Protein AF-A0AAD3HTI8-F1 (afdb_monomer_lite)

Radius of gyration: 27.44 Å; chains: 1; bounding box: 73×31×84 Å

Secondary structure (DSSP, 8-state):
--HHHHHHHHHHHHHHHHHHHHHHHHHHHHHHHHHHHHHHHHHHHHHHHHHHHHTTTPPPPHHHHHH-TTHHHHHHHHHHHHHHHHHHHHHHHHHHHHHHHHHHHHHHHHTTTS---SHHHHHSBSSSS-BHHHHHHHHHHHHHHHHHHHHHHHHHHHHHHHHHHHHHHHHHHHHHHHHHHHHSS----------HHHHHHHHHHHHTTSSS-TTHHHHHHHHHHHHHHHHHHH-TT--HHHHHHHHHHHHHHHHT-

Foldseek 3Di:
DDPVVVVVLLVLLLVLLVVLLVLLVVLVVLLVVLLVVLLVLLVLLLVLLLCLLCLVVDDDDPVCCVVPVLVSLVSNLVSLVVNVVSLVVLVVSLVVLVVSLVSLVVSLVSLVPRDDPDPCQQQPDSFAHDRSVLLSVLSVLLSVLSVVLSVLSVVLSVVSCVSSVQLNVQLVVQVVVVVVVVVPDDPDDPDPDRNSSSVRSCVRSVVVCPPDCNPPVSVVSSVSSVVSSCSSVVSVSDPPVSNCVSSVVSVVSRVVD

pLDDT: mean 88.91, std 13.39, range [34.97, 98.62]

Sequence (257 aa):
MSSLAQRQWRQRAQSAVRSAMTAVREARSRFQELSDAGDSALSSLANTGLQLAHLPATRLPPALATLRPELRAAAAGKLVRQLVGMLGELQERVRQLEGCVAALGAAVGSLEGVAQDEPWMRSTPVFHTMPLPKVRQLLTHVYDMHRLEYDSKAAVAAAFAGLFAAPIEAAEAAAAEAQEEFGVGGAGSVGRRADPRGVAALAVVGKGGAGGGKTGDAKRLSDLCTTYISVWMLAPYLEDEQAEEFLGAIGEDMVSF

Organism: NCBI:txid47775

Structure (mmCIF, N/CA/C/O backbone):
data_AF-A0AAD3HTI8-F1
#
_entry.id   AF-A0AAD3HTI8-F1
#
loop_
_atom_site.group_PDB
_atom_site.id
_atom_site.type_symbol
_atom_site.label_atom_id
_atom_site.label_alt_id
_atom_site.label_comp_id
_atom_site.label_asym_id
_atom_site.label_entity_id
_atom_site.label_seq_id
_atom_site.pdbx_PDB_ins_code
_atom_site.Cartn_x
_atom_site.Cartn_y
_atom_site.Cartn_z
_atom_site.occupancy
_atom_site.B_iso_or_equiv
_atom_site.auth_seq_id
_atom_site.auth_comp_id
_atom_site.auth_asym_id
_atom_site.auth_atom_id
_atom_site.pdbx_PDB_model_num
ATOM 1 N N . MET A 1 1 ? 23.832 -3.191 -43.854 1.00 61.00 1 MET A N 1
ATOM 2 C CA . MET A 1 1 ? 22.847 -2.423 -43.056 1.00 61.00 1 MET A CA 1
ATOM 3 C C . MET A 1 1 ? 23.215 -0.949 -43.092 1.00 61.00 1 MET A C 1
ATOM 5 O O . MET A 1 1 ? 24.405 -0.655 -43.096 1.00 61.00 1 MET A O 1
ATOM 9 N N . SER A 1 2 ? 22.248 -0.028 -43.157 1.00 81.31 2 SER A N 1
ATOM 10 C CA . SER A 1 2 ? 22.566 1.404 -43.222 1.00 81.31 2 SER A CA 1
ATOM 11 C C . SER A 1 2 ? 22.946 1.941 -41.837 1.00 81.31 2 SER A C 1
ATOM 13 O O . SER A 1 2 ? 22.246 1.714 -40.851 1.00 81.31 2 SER A O 1
ATOM 15 N N . SER A 1 3 ? 24.047 2.690 -41.758 1.00 88.44 3 SER A N 1
ATOM 16 C CA . SER A 1 3 ? 24.466 3.418 -40.547 1.00 88.44 3 SER A CA 1
ATOM 17 C C . SER A 1 3 ? 23.373 4.362 -40.024 1.00 88.44 3 SER A C 1
ATOM 19 O O . SER A 1 3 ? 23.296 4.643 -38.829 1.00 88.44 3 SER A O 1
ATOM 21 N N . LEU A 1 4 ? 22.484 4.811 -40.915 1.00 91.94 4 LEU A N 1
ATOM 22 C CA . LEU A 1 4 ? 21.302 5.601 -40.596 1.00 91.94 4 LEU A CA 1
ATOM 23 C C . LEU A 1 4 ? 20.302 4.838 -39.711 1.00 91.94 4 LEU A C 1
ATOM 25 O O . LEU A 1 4 ? 19.827 5.402 -38.729 1.00 91.94 4 LEU A O 1
ATOM 29 N N . ALA A 1 5 ? 20.012 3.567 -40.014 1.00 90.69 5 ALA A N 1
ATOM 30 C CA . ALA A 1 5 ? 19.061 2.764 -39.241 1.00 90.69 5 ALA A CA 1
ATOM 31 C C . ALA A 1 5 ? 19.540 2.549 -37.796 1.00 90.69 5 ALA A C 1
ATOM 33 O O . ALA A 1 5 ? 18.759 2.680 -36.855 1.00 90.69 5 ALA A O 1
ATOM 34 N N . GLN A 1 6 ? 20.842 2.312 -37.612 1.00 91.31 6 GLN A N 1
ATOM 35 C CA . GLN A 1 6 ? 21.451 2.171 -36.286 1.00 91.31 6 GLN A CA 1
ATOM 36 C C . GLN A 1 6 ? 21.372 3.466 -35.471 1.00 91.31 6 GLN A C 1
ATOM 38 O O . GLN A 1 6 ? 21.004 3.436 -34.298 1.00 91.31 6 GLN A O 1
ATOM 43 N N . ARG A 1 7 ? 21.652 4.618 -36.096 1.00 92.81 7 ARG A N 1
ATOM 44 C CA . ARG A 1 7 ? 21.535 5.932 -35.440 1.00 92.81 7 ARG A CA 1
ATOM 45 C C . ARG A 1 7 ? 20.097 6.243 -35.028 1.00 92.81 7 ARG A C 1
ATOM 47 O O . ARG A 1 7 ? 19.869 6.652 -33.894 1.00 92.81 7 ARG A O 1
ATOM 54 N N . GLN A 1 8 ? 19.134 6.017 -35.923 1.00 94.44 8 GLN A N 1
ATOM 55 C CA . GLN A 1 8 ? 17.715 6.251 -35.640 1.00 94.44 8 GLN A CA 1
ATOM 56 C C . GLN A 1 8 ? 17.199 5.352 -34.517 1.00 94.44 8 GLN A C 1
ATOM 58 O O . GLN A 1 8 ? 16.473 5.819 -33.642 1.00 94.44 8 GLN A O 1
ATOM 63 N N . TRP A 1 9 ? 17.578 4.073 -34.528 1.00 95.38 9 TRP A N 1
ATOM 64 C CA . TRP A 1 9 ? 17.242 3.150 -33.450 1.00 95.38 9 TRP A CA 1
ATOM 65 C C . TRP A 1 9 ? 17.821 3.624 -32.114 1.00 95.38 9 TRP A C 1
ATOM 67 O O . TRP A 1 9 ? 17.080 3.746 -31.140 1.00 95.38 9 TRP A O 1
ATOM 77 N N . ARG A 1 10 ? 19.113 3.979 -32.084 1.00 94.50 10 ARG A N 1
ATOM 78 C CA . ARG A 1 10 ? 19.790 4.428 -30.861 1.00 94.50 10 ARG A CA 1
ATOM 79 C C . ARG A 1 10 ? 19.132 5.673 -30.278 1.00 94.50 10 ARG A C 1
ATOM 81 O O . ARG A 1 10 ? 18.874 5.706 -29.083 1.00 94.50 10 ARG A O 1
ATOM 88 N N . GLN A 1 11 ? 18.785 6.654 -31.110 1.00 94.94 11 GLN A N 1
ATOM 89 C CA . GLN A 1 11 ? 18.092 7.864 -30.661 1.00 94.94 11 GLN A CA 1
ATOM 90 C C . GLN A 1 11 ? 16.733 7.548 -30.014 1.00 94.94 11 GLN A C 1
ATOM 92 O O . GLN A 1 11 ? 16.406 8.106 -28.966 1.00 94.94 11 GLN A O 1
ATOM 97 N N . ARG A 1 12 ? 15.952 6.628 -30.601 1.00 95.56 12 ARG A N 1
ATOM 98 C CA . ARG A 1 12 ? 14.675 6.184 -30.016 1.00 95.56 12 ARG A CA 1
ATOM 99 C C . ARG A 1 12 ? 14.888 5.460 -28.690 1.00 95.56 12 ARG A C 1
ATOM 101 O O . ARG A 1 12 ? 14.210 5.785 -27.722 1.00 95.56 12 ARG A O 1
ATOM 108 N N . ALA A 1 13 ? 15.848 4.536 -28.633 1.00 95.69 13 ALA A N 1
ATOM 109 C CA . ALA A 1 13 ? 16.183 3.807 -27.413 1.00 95.69 13 ALA A CA 1
ATOM 110 C C . ALA A 1 13 ? 16.629 4.760 -26.291 1.00 95.69 13 ALA A C 1
ATOM 112 O O . ALA A 1 13 ? 16.116 4.679 -25.181 1.00 95.69 13 ALA A O 1
ATOM 113 N N . GLN A 1 14 ? 17.508 5.721 -26.587 1.00 95.88 14 GLN A N 1
ATOM 114 C CA . GLN A 1 14 ? 17.963 6.728 -25.623 1.00 95.88 14 GLN A CA 1
ATOM 115 C C . GLN A 1 14 ? 16.811 7.594 -25.102 1.00 95.88 14 GLN A C 1
ATOM 117 O O . GLN A 1 14 ? 16.716 7.842 -23.901 1.00 95.88 14 GLN A O 1
ATOM 122 N N . SER A 1 15 ? 15.924 8.047 -25.994 1.00 96.56 15 SER A N 1
ATOM 123 C CA . SER A 1 15 ? 14.746 8.826 -25.605 1.00 96.56 15 SER A CA 1
ATOM 124 C C . SER A 1 15 ? 13.807 8.021 -24.707 1.00 96.56 15 SER A C 1
ATOM 126 O O . SER A 1 15 ? 13.332 8.544 -23.701 1.00 96.56 15 SER A O 1
ATOM 128 N N . ALA A 1 16 ? 13.563 6.753 -25.047 1.00 97.00 16 ALA A N 1
ATOM 129 C CA . ALA A 1 16 ? 12.712 5.865 -24.265 1.00 97.00 16 ALA A CA 1
ATOM 130 C C . ALA A 1 16 ? 13.309 5.599 -22.875 1.00 97.00 16 ALA A C 1
ATOM 132 O O . ALA A 1 16 ? 12.610 5.748 -21.879 1.00 97.00 16 ALA A O 1
ATOM 133 N N . VAL A 1 17 ? 14.614 5.306 -22.789 1.00 97.50 17 VAL A N 1
ATOM 134 C CA . VAL A 1 17 ? 15.298 5.089 -21.502 1.00 97.50 17 VAL A CA 1
ATOM 135 C C . VAL A 1 17 ? 15.253 6.338 -20.625 1.00 97.50 17 VAL A C 1
ATOM 137 O O . VAL A 1 17 ? 14.924 6.227 -19.450 1.00 97.50 17 VAL A O 1
ATOM 140 N N . ARG A 1 18 ? 15.514 7.531 -21.176 1.00 96.75 18 ARG A N 1
ATOM 141 C CA . ARG A 1 18 ? 15.413 8.789 -20.413 1.00 96.75 18 ARG A CA 1
ATOM 142 C C . ARG A 1 18 ? 14.009 9.001 -19.855 1.00 96.75 18 ARG A C 1
ATOM 144 O O . ARG A 1 18 ? 13.867 9.282 -18.671 1.00 96.75 18 ARG A O 1
ATOM 151 N N . SER A 1 19 ? 12.988 8.824 -20.694 1.00 96.88 19 SER A N 1
ATOM 152 C CA . SER A 1 19 ? 11.591 8.965 -20.277 1.00 96.88 19 SER A CA 1
ATOM 153 C C . SER A 1 19 ? 11.214 7.954 -19.192 1.00 96.88 19 SER A C 1
ATOM 155 O O . SER A 1 19 ? 10.569 8.326 -18.215 1.00 96.88 19 SER A O 1
ATOM 157 N N . ALA A 1 20 ? 11.634 6.694 -19.341 1.00 97.44 20 ALA A N 1
ATOM 158 C CA . ALA A 1 20 ? 11.384 5.651 -18.353 1.00 97.44 20 ALA A CA 1
ATOM 159 C C . ALA A 1 20 ? 12.082 5.964 -17.022 1.00 97.44 20 ALA A C 1
ATOM 161 O O . ALA A 1 20 ? 11.453 5.886 -15.975 1.00 97.44 20 ALA A O 1
ATOM 162 N N . MET A 1 21 ? 13.347 6.396 -17.055 1.00 97.56 21 MET A N 1
ATOM 163 C CA . MET A 1 21 ? 14.104 6.775 -15.857 1.00 97.56 21 MET A CA 1
ATOM 164 C C . MET A 1 21 ? 13.454 7.926 -15.086 1.00 97.56 21 MET A C 1
ATOM 166 O O . MET A 1 21 ? 13.377 7.866 -13.860 1.00 97.56 21 MET A O 1
ATOM 170 N N . THR A 1 22 ? 12.966 8.958 -15.781 1.00 97.38 22 THR A N 1
ATOM 171 C CA . THR A 1 22 ? 12.221 10.055 -15.144 1.00 97.38 22 THR A CA 1
ATOM 172 C C . THR A 1 22 ? 10.956 9.534 -14.467 1.00 97.38 22 THR A C 1
ATOM 174 O O . THR A 1 22 ? 10.774 9.763 -13.274 1.00 97.38 22 THR A O 1
ATOM 177 N N . ALA A 1 23 ? 10.136 8.762 -15.187 1.00 97.19 23 ALA A N 1
ATOM 178 C CA . ALA A 1 23 ? 8.896 8.210 -14.648 1.00 97.19 23 ALA A CA 1
ATOM 179 C C . ALA A 1 23 ? 9.138 7.283 -13.444 1.00 97.19 23 ALA A C 1
ATOM 181 O O . ALA A 1 23 ? 8.408 7.351 -12.458 1.00 97.19 23 ALA A O 1
ATOM 182 N N . VAL A 1 24 ? 10.187 6.452 -13.486 1.00 97.50 24 VAL A N 1
ATOM 183 C CA . VAL A 1 24 ? 10.546 5.567 -12.371 1.00 97.50 24 VAL A CA 1
ATOM 184 C C . VAL A 1 24 ? 10.961 6.356 -11.131 1.00 97.50 24 VAL A C 1
ATOM 186 O O . VAL A 1 24 ? 10.507 6.039 -10.033 1.00 97.50 24 VAL A O 1
ATOM 189 N N . ARG A 1 25 ? 11.774 7.408 -11.284 1.00 96.69 25 ARG A N 1
ATOM 190 C CA . ARG A 1 25 ? 12.190 8.253 -10.153 1.00 96.69 25 ARG A CA 1
ATOM 191 C C . ARG A 1 25 ? 11.007 8.978 -9.513 1.00 96.69 25 ARG A C 1
ATOM 193 O O . ARG A 1 25 ? 10.898 8.988 -8.290 1.00 96.69 25 ARG A O 1
ATOM 200 N N . GLU A 1 26 ? 10.115 9.539 -10.326 1.00 97.69 26 GLU A N 1
ATOM 201 C CA . GLU A 1 26 ? 8.900 10.207 -9.843 1.00 97.69 26 GLU A CA 1
ATOM 202 C C . GLU A 1 26 ? 7.970 9.232 -9.109 1.00 97.69 26 GLU A C 1
ATOM 204 O O . GLU A 1 26 ? 7.523 9.518 -7.997 1.00 97.69 26 GLU A O 1
ATOM 209 N N . ALA A 1 27 ? 7.716 8.058 -9.696 1.00 97.62 27 ALA A N 1
ATOM 210 C CA . ALA A 1 27 ? 6.860 7.041 -9.095 1.00 97.62 27 ALA A CA 1
ATOM 211 C C . ALA A 1 27 ? 7.429 6.512 -7.769 1.00 97.62 27 ALA A C 1
ATOM 213 O O . ALA A 1 27 ? 6.670 6.364 -6.812 1.00 97.62 27 ALA A O 1
ATOM 214 N N . ARG A 1 28 ? 8.749 6.287 -7.684 1.00 96.38 28 ARG A N 1
ATOM 215 C CA . ARG A 1 28 ? 9.426 5.867 -6.446 1.00 96.38 28 ARG A CA 1
ATOM 216 C C . ARG A 1 28 ? 9.339 6.934 -5.357 1.00 96.38 28 ARG A C 1
ATOM 218 O O . ARG A 1 28 ? 8.937 6.615 -4.246 1.00 96.38 28 ARG A O 1
ATOM 225 N N . SER A 1 29 ? 9.659 8.192 -5.673 1.00 96.50 29 SER A N 1
ATOM 226 C CA . SER A 1 29 ? 9.569 9.293 -4.698 1.00 96.50 29 SER A CA 1
ATOM 227 C C . SER A 1 29 ? 8.165 9.378 -4.102 1.00 96.50 29 SER A C 1
ATOM 229 O O . SER A 1 29 ? 7.994 9.403 -2.886 1.00 96.50 29 SER A O 1
ATOM 231 N N . ARG A 1 30 ? 7.142 9.321 -4.962 1.00 97.88 30 ARG A N 1
ATOM 232 C CA . ARG A 1 30 ? 5.747 9.331 -4.523 1.00 97.88 30 ARG A CA 1
ATOM 233 C C . ARG A 1 30 ? 5.374 8.085 -3.718 1.00 97.88 30 ARG A C 1
ATOM 235 O O . ARG A 1 30 ? 4.598 8.185 -2.773 1.00 97.88 30 ARG A O 1
ATOM 242 N N . PHE A 1 31 ? 5.880 6.911 -4.095 1.00 97.75 31 PHE A N 1
ATOM 243 C CA . PHE A 1 31 ? 5.661 5.676 -3.341 1.00 97.75 31 PHE A CA 1
ATOM 244 C C . PHE A 1 31 ? 6.200 5.804 -1.911 1.00 97.75 31 PHE A C 1
ATOM 246 O O . PHE A 1 31 ? 5.481 5.472 -0.969 1.00 97.75 31 PHE A O 1
ATOM 253 N N . GLN A 1 32 ? 7.410 6.348 -1.747 1.00 95.94 32 GLN A N 1
ATOM 254 C CA . GLN A 1 32 ? 8.017 6.563 -0.435 1.00 95.94 32 GLN A CA 1
ATOM 255 C C . GLN A 1 32 ? 7.187 7.520 0.426 1.00 95.94 32 GLN A C 1
ATOM 257 O O . GLN A 1 32 ? 6.809 7.171 1.540 1.00 95.94 32 GLN A O 1
ATOM 262 N N . GLU A 1 33 ? 6.809 8.681 -0.117 1.00 96.69 33 GLU A N 1
ATOM 263 C CA . GLU A 1 33 ? 5.978 9.665 0.594 1.00 96.69 33 GLU A CA 1
ATOM 264 C C . GLU A 1 33 ? 4.653 9.059 1.093 1.00 96.69 33 GLU A C 1
ATOM 266 O O . GLU A 1 33 ? 4.203 9.328 2.210 1.00 96.69 33 GLU A O 1
ATOM 271 N N . LEU A 1 34 ? 4.020 8.215 0.271 1.00 97.25 34 LEU A N 1
ATOM 272 C CA . LEU A 1 34 ? 2.785 7.515 0.628 1.00 97.25 34 LEU A CA 1
ATOM 273 C C . LEU A 1 34 ? 3.011 6.423 1.679 1.00 97.25 34 LEU A C 1
ATOM 275 O O . LEU A 1 34 ? 2.161 6.246 2.557 1.00 97.25 34 LEU A O 1
ATOM 279 N N . SER A 1 35 ? 4.131 5.703 1.589 1.00 95.88 35 SER A N 1
ATOM 280 C CA . SER A 1 35 ? 4.536 4.695 2.569 1.00 95.88 35 SER A CA 1
ATOM 281 C C . SER A 1 35 ? 4.731 5.327 3.949 1.00 95.88 35 SER A C 1
ATOM 283 O O . SER A 1 35 ? 4.078 4.893 4.901 1.00 95.88 35 SER A O 1
ATOM 285 N N . ASP A 1 36 ? 5.515 6.405 4.028 1.00 95.00 36 ASP A N 1
ATOM 286 C CA . ASP A 1 36 ? 5.813 7.136 5.268 1.00 95.00 36 ASP A CA 1
ATOM 287 C C . ASP A 1 36 ? 4.540 7.727 5.892 1.00 95.00 36 ASP A C 1
ATOM 289 O O . ASP A 1 36 ? 4.302 7.647 7.100 1.00 95.00 36 ASP A O 1
ATOM 293 N N . ALA A 1 37 ? 3.652 8.287 5.063 1.00 94.12 37 ALA A N 1
ATOM 294 C CA . ALA A 1 37 ? 2.355 8.765 5.532 1.00 94.12 37 ALA A CA 1
ATOM 295 C C . ALA A 1 37 ? 1.495 7.625 6.113 1.00 94.12 37 ALA A C 1
ATOM 297 O O . ALA A 1 37 ? 0.714 7.850 7.046 1.00 94.12 37 ALA A O 1
ATOM 298 N N . GLY A 1 38 ? 1.639 6.408 5.581 1.00 95.06 38 GLY A N 1
ATOM 299 C CA . GLY A 1 38 ? 0.977 5.200 6.065 1.00 95.06 38 GLY A CA 1
ATOM 300 C C . GLY A 1 38 ? 1.386 4.789 7.480 1.00 95.06 38 GLY A C 1
ATOM 301 O O . GLY A 1 38 ? 0.520 4.356 8.240 1.00 95.06 38 GLY A O 1
ATOM 302 N N . ASP A 1 39 ? 2.639 5.012 7.885 1.00 93.94 39 ASP A N 1
ATOM 303 C CA . ASP A 1 39 ? 3.138 4.665 9.228 1.00 93.94 39 ASP A CA 1
ATOM 304 C C . ASP A 1 39 ? 2.315 5.344 10.330 1.00 93.94 39 ASP A C 1
ATOM 306 O O . ASP A 1 39 ? 1.848 4.724 11.298 1.00 93.94 39 ASP A O 1
ATOM 310 N N . SER A 1 40 ? 2.091 6.647 10.152 1.00 91.44 40 SER A N 1
ATOM 311 C CA . SER A 1 40 ? 1.308 7.461 11.081 1.00 91.44 40 SER A CA 1
ATOM 312 C C . SER A 1 40 ? -0.173 7.061 11.094 1.00 91.44 40 SER A C 1
ATOM 314 O O . SER A 1 40 ? -0.806 7.039 12.159 1.00 91.44 40 SER A O 1
ATOM 316 N N . ALA A 1 41 ? -0.719 6.681 9.933 1.00 93.50 41 ALA A N 1
ATOM 317 C CA . ALA A 1 41 ? -2.101 6.239 9.790 1.00 93.50 41 ALA A CA 1
ATOM 318 C C . ALA A 1 41 ? -2.330 4.892 10.491 1.00 93.50 41 ALA A C 1
ATOM 320 O O . ALA A 1 41 ? -3.269 4.764 11.280 1.00 93.50 41 ALA A O 1
ATOM 321 N N . LEU A 1 42 ? -1.442 3.915 10.284 1.00 95.38 42 LEU A N 1
ATOM 322 C CA . LEU A 1 42 ? -1.505 2.610 10.945 1.00 95.38 42 LEU A CA 1
ATOM 323 C C . LEU A 1 42 ? -1.354 2.724 12.459 1.00 95.38 42 LEU A C 1
ATOM 325 O O . LEU A 1 42 ? -2.119 2.111 13.204 1.00 95.38 42 LEU A O 1
ATOM 329 N N . SER A 1 43 ? -0.424 3.557 12.923 1.00 94.94 43 SER A N 1
ATOM 330 C CA . SER A 1 43 ? -0.250 3.822 14.353 1.00 94.94 43 SER A CA 1
ATOM 331 C C . SER A 1 43 ? -1.517 4.424 14.970 1.00 94.94 43 SER A C 1
ATOM 333 O O . SER A 1 43 ? -1.957 4.012 16.046 1.00 94.94 43 SER A O 1
ATOM 335 N N . SER A 1 44 ? -2.154 5.370 14.277 1.00 95.94 44 SER A N 1
ATOM 336 C CA . SER A 1 44 ? -3.400 6.001 14.731 1.00 95.94 44 SER A CA 1
ATOM 337 C C . SER A 1 44 ? -4.578 5.020 14.739 1.00 95.94 44 SER A C 1
ATOM 339 O O . SER A 1 44 ? -5.354 4.993 15.703 1.00 95.94 44 SER A O 1
ATOM 341 N N . LEU A 1 45 ? -4.675 4.164 13.716 1.00 96.25 45 LEU A N 1
ATOM 342 C CA . LEU A 1 45 ? -5.659 3.083 13.623 1.00 96.25 45 LEU A CA 1
ATOM 343 C C . LEU A 1 45 ? -5.505 2.083 14.765 1.00 96.25 45 LEU A C 1
ATOM 345 O O . LEU A 1 45 ? -6.476 1.816 15.474 1.00 96.25 45 LEU A O 1
ATOM 349 N N . ALA A 1 46 ? -4.291 1.578 14.984 1.00 95.88 46 ALA A N 1
ATOM 350 C CA . ALA A 1 46 ? -3.994 0.641 16.059 1.00 95.88 46 ALA A CA 1
ATOM 351 C C . ALA A 1 46 ? -4.342 1.235 17.428 1.00 95.88 46 ALA A C 1
ATOM 353 O O . ALA A 1 46 ? -5.066 0.610 18.203 1.00 95.88 46 ALA A O 1
ATOM 354 N N . ASN A 1 47 ? -3.910 2.468 17.705 1.00 96.50 47 ASN A N 1
ATOM 355 C CA . ASN A 1 47 ? -4.208 3.147 18.965 1.00 96.50 47 ASN A CA 1
ATOM 356 C C . ASN A 1 47 ? -5.713 3.335 19.185 1.00 96.50 47 ASN A C 1
ATOM 358 O O . ASN A 1 47 ? -6.219 3.052 20.270 1.00 96.50 47 ASN A O 1
ATOM 362 N N . THR A 1 48 ? -6.448 3.770 18.162 1.00 96.88 48 THR A N 1
ATOM 363 C CA . THR A 1 48 ? -7.906 3.959 18.257 1.00 96.88 48 THR A CA 1
ATOM 364 C C . THR A 1 48 ? -8.630 2.623 18.435 1.00 96.88 48 THR A C 1
ATOM 366 O O . THR A 1 48 ? -9.545 2.519 19.253 1.00 96.88 48 THR A O 1
ATOM 369 N N . GLY A 1 49 ? -8.194 1.578 17.727 1.00 94.56 49 GLY A N 1
ATOM 370 C CA . GLY A 1 49 ? -8.735 0.228 17.853 1.00 94.56 49 GLY A CA 1
ATOM 371 C C . GLY A 1 49 ? -8.504 -0.372 19.238 1.00 94.56 49 GLY A C 1
ATOM 372 O O . GLY A 1 49 ? -9.431 -0.905 19.845 1.00 94.56 49 GLY A O 1
ATOM 373 N N . LEU A 1 50 ? -7.297 -0.213 19.788 1.00 94.00 50 LEU A N 1
ATOM 374 C CA . LEU A 1 50 ? -6.964 -0.634 21.150 1.00 94.00 50 LEU A CA 1
ATOM 375 C C . LEU A 1 50 ? -7.762 0.155 22.195 1.00 94.00 50 LEU A C 1
ATOM 377 O O . LEU A 1 50 ? -8.296 -0.435 23.133 1.00 94.00 50 LEU A O 1
ATOM 381 N N . GLN A 1 51 ? -7.920 1.472 22.024 1.00 94.56 51 GLN A N 1
ATOM 382 C CA . GLN A 1 51 ? -8.779 2.279 22.898 1.00 94.56 51 GLN A CA 1
ATOM 383 C C . GLN A 1 51 ? -10.221 1.766 22.898 1.00 94.56 51 GLN A C 1
ATOM 385 O O . GLN A 1 51 ? -10.810 1.610 23.969 1.00 94.56 51 GLN A O 1
ATOM 390 N N . LEU A 1 52 ? -10.774 1.452 21.722 1.00 93.62 52 LEU A N 1
ATOM 391 C CA . LEU A 1 52 ? -12.110 0.872 21.602 1.00 93.62 52 LEU A CA 1
ATOM 392 C C . LEU A 1 52 ? -12.189 -0.498 22.294 1.00 93.62 52 LEU A C 1
ATOM 394 O O . LEU A 1 52 ? -13.135 -0.742 23.043 1.00 93.62 52 LEU A O 1
ATOM 398 N N . ALA A 1 53 ? -11.178 -1.351 22.108 1.00 91.44 53 ALA A N 1
ATOM 399 C CA . ALA A 1 53 ? -11.086 -2.675 22.725 1.00 91.44 53 ALA A CA 1
ATOM 400 C C . ALA A 1 53 ? -11.028 -2.628 24.262 1.00 91.44 53 ALA A C 1
ATOM 402 O O . ALA A 1 53 ? -11.625 -3.463 24.942 1.00 91.44 53 ALA A O 1
ATOM 403 N N . HIS A 1 54 ? -10.341 -1.632 24.826 1.00 90.06 54 HIS A N 1
ATOM 404 C CA . HIS A 1 54 ? -10.181 -1.473 26.273 1.00 90.06 54 HIS A CA 1
ATOM 405 C C . HIS A 1 54 ? -11.334 -0.727 26.952 1.00 90.06 54 HIS A C 1
ATOM 407 O O . HIS A 1 54 ? -11.510 -0.846 28.170 1.00 90.06 54 HIS A O 1
ATOM 413 N N . LEU A 1 55 ? -12.147 0.003 26.188 1.00 90.69 55 LEU A N 1
ATOM 414 C CA . LEU A 1 55 ? -13.226 0.840 26.705 1.00 90.69 55 LEU A CA 1
ATOM 415 C C . LEU A 1 55 ? -14.248 0.105 27.608 1.00 90.69 55 LEU A C 1
ATOM 417 O O . LEU A 1 55 ? -14.674 0.691 28.613 1.00 90.69 55 LEU A O 1
ATOM 421 N N . PRO A 1 56 ? -14.641 -1.164 27.344 1.00 87.69 56 PRO A N 1
ATOM 422 C CA . PRO A 1 56 ? -15.509 -1.921 28.250 1.00 87.69 56 PRO A CA 1
ATOM 423 C C . PRO A 1 56 ? -14.889 -2.156 29.634 1.00 87.69 56 PRO A C 1
ATOM 425 O O . PRO A 1 56 ? -15.601 -2.153 30.638 1.00 87.69 56 PRO A O 1
ATOM 428 N N . ALA A 1 57 ? -13.566 -2.338 29.698 1.00 86.69 57 ALA A N 1
ATOM 429 C CA . ALA A 1 57 ? -12.836 -2.591 30.937 1.00 86.69 57 ALA A CA 1
ATOM 430 C C . ALA A 1 57 ? -12.524 -1.305 31.723 1.00 86.69 57 ALA A C 1
ATOM 432 O O . ALA A 1 57 ? -12.233 -1.366 32.920 1.00 86.69 57 ALA A O 1
ATOM 433 N N . THR A 1 58 ? -12.602 -0.134 31.083 1.00 85.69 58 THR A N 1
ATOM 434 C CA . THR A 1 58 ? -12.339 1.153 31.732 1.00 85.69 58 THR A CA 1
ATOM 435 C C . THR A 1 58 ? -13.395 1.449 32.799 1.00 85.69 58 THR A C 1
ATOM 437 O O . THR A 1 58 ? -14.586 1.616 32.506 1.00 85.69 58 THR A O 1
ATOM 440 N N . ARG A 1 59 ? -12.961 1.544 34.063 1.00 85.69 59 ARG A N 1
ATOM 441 C CA . ARG A 1 59 ? -13.821 1.967 35.176 1.00 85.69 59 ARG A CA 1
ATOM 442 C C . ARG A 1 59 ? -14.060 3.471 35.093 1.00 85.69 59 ARG A C 1
ATOM 444 O O . ARG A 1 59 ? -13.120 4.255 35.175 1.00 85.69 59 ARG A O 1
ATOM 451 N N . LEU A 1 60 ? -15.323 3.864 34.955 1.00 84.75 60 LEU A N 1
ATOM 452 C CA . LEU A 1 60 ? -15.716 5.265 35.064 1.00 84.75 60 LEU A CA 1
ATOM 453 C C . LEU A 1 60 ? -15.705 5.679 36.545 1.00 84.75 60 LEU A C 1
ATOM 455 O O . LEU A 1 60 ? -16.154 4.892 37.384 1.00 84.75 60 LEU A O 1
ATOM 459 N N . PRO A 1 61 ? -15.243 6.897 36.883 1.00 90.94 61 PRO A N 1
ATOM 460 C CA . PRO A 1 61 ? -15.420 7.455 38.218 1.00 90.94 61 PRO A CA 1
ATOM 461 C C . PRO A 1 61 ? -16.891 7.360 38.655 1.00 90.94 61 PRO A C 1
ATOM 463 O O . PRO A 1 61 ? -17.764 7.685 37.844 1.00 90.94 61 PRO A O 1
ATOM 466 N N . PRO A 1 62 ? -17.200 6.961 39.905 1.00 86.56 62 PRO A N 1
ATOM 467 C CA . PRO A 1 62 ? -18.579 6.708 40.337 1.00 86.56 62 PRO A CA 1
ATOM 468 C C . PRO A 1 62 ? -19.531 7.881 40.077 1.00 86.56 62 PRO A C 1
ATOM 470 O O . PRO A 1 62 ? -20.632 7.681 39.578 1.00 86.56 62 PRO A O 1
ATOM 473 N N . ALA A 1 63 ? -19.075 9.115 40.315 1.00 88.31 63 ALA A N 1
ATOM 474 C CA . ALA A 1 63 ? -19.854 10.320 40.031 1.00 88.31 63 ALA A CA 1
ATOM 475 C C . ALA A 1 63 ? -20.242 10.438 38.544 1.00 88.31 63 ALA A C 1
ATOM 477 O O . ALA A 1 63 ? -21.380 10.773 38.227 1.00 88.31 63 ALA A O 1
ATOM 478 N N . LEU A 1 64 ? -19.325 10.114 37.625 1.00 85.19 64 LEU A N 1
ATOM 479 C CA . LEU A 1 64 ? -19.596 10.131 36.185 1.00 85.19 64 LEU A CA 1
ATOM 480 C C . LEU A 1 64 ? -20.482 8.962 35.755 1.00 85.19 64 LEU A C 1
ATOM 482 O O . LEU A 1 64 ? -21.360 9.157 34.921 1.00 85.19 64 LEU A O 1
ATOM 486 N N . ALA A 1 65 ? -20.292 7.776 36.338 1.00 83.06 65 ALA A N 1
ATOM 487 C CA . ALA A 1 65 ? -21.132 6.615 36.055 1.00 83.06 65 ALA A CA 1
ATOM 488 C C . ALA A 1 65 ? -22.603 6.867 36.431 1.00 83.06 65 ALA A C 1
ATOM 490 O O . ALA A 1 65 ? -23.495 6.499 35.672 1.00 83.06 65 ALA A O 1
ATOM 491 N N . THR A 1 66 ? -22.847 7.543 37.559 1.00 83.00 66 THR A N 1
ATOM 492 C CA . THR A 1 66 ? -24.196 7.919 38.007 1.00 83.00 66 THR A CA 1
ATOM 493 C C . THR A 1 66 ? -24.789 9.047 37.166 1.00 83.00 66 THR A C 1
ATOM 495 O O . THR A 1 66 ? -25.957 8.995 36.792 1.00 83.00 66 THR A O 1
ATOM 498 N N . LEU A 1 67 ? -24.001 10.082 36.856 1.00 85.12 67 LEU A N 1
ATOM 499 C CA . LEU A 1 67 ? -24.508 11.268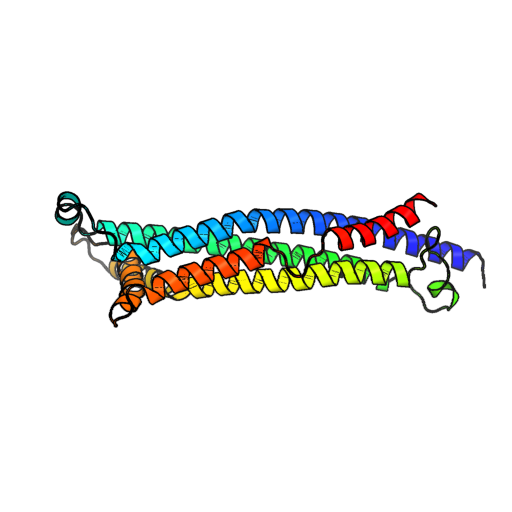 36.162 1.00 85.12 67 LEU A CA 1
ATOM 500 C C . LEU A 1 67 ? -24.670 11.069 34.652 1.00 85.12 67 LEU A C 1
ATOM 502 O O . LEU A 1 67 ? -25.538 11.714 34.060 1.00 85.12 67 LEU A O 1
ATOM 506 N N . ARG A 1 68 ? -23.821 10.243 34.026 1.00 85.31 68 ARG A N 1
ATOM 507 C CA . ARG A 1 68 ? -23.710 10.045 32.569 1.00 85.31 68 ARG A CA 1
ATOM 508 C C . ARG A 1 68 ? -23.460 8.562 32.229 1.00 85.31 68 ARG A C 1
ATOM 510 O O . ARG A 1 68 ? -22.387 8.225 31.717 1.00 85.31 68 ARG A O 1
ATOM 517 N N . PRO A 1 69 ? -24.422 7.659 32.492 1.00 79.50 69 PRO A N 1
ATOM 518 C CA . PRO A 1 69 ? -24.275 6.234 32.177 1.00 79.50 69 PRO A CA 1
ATOM 519 C C . PRO A 1 69 ? -24.025 5.963 30.680 1.00 79.50 69 PRO A C 1
ATOM 521 O O . PRO A 1 69 ? -23.373 4.984 30.321 1.00 79.50 69 PRO A O 1
ATOM 524 N N . GLU A 1 70 ? -24.475 6.857 29.798 1.00 88.06 70 GLU A N 1
ATOM 525 C CA . GLU A 1 70 ? -24.322 6.772 28.345 1.00 88.06 70 GLU A CA 1
ATOM 526 C C . GLU A 1 70 ? -22.922 7.141 27.823 1.00 88.06 70 GLU A C 1
ATOM 528 O O . GLU A 1 70 ? -22.630 6.934 26.644 1.00 88.06 70 GLU A O 1
ATOM 533 N N . LEU A 1 71 ? -22.041 7.679 28.677 1.00 89.44 71 LEU A N 1
ATOM 534 C CA . LEU A 1 71 ? -20.744 8.228 28.266 1.00 89.44 71 LEU A CA 1
ATOM 535 C C . LEU A 1 71 ? -19.873 7.198 27.537 1.00 89.44 71 LEU A C 1
ATOM 537 O O . LEU A 1 71 ? -19.200 7.531 26.563 1.00 89.44 71 LEU A O 1
ATOM 541 N N . ARG A 1 72 ? -19.909 5.937 27.982 1.00 90.06 72 ARG A N 1
ATOM 542 C CA . ARG A 1 72 ? -19.131 4.862 27.357 1.00 90.06 72 ARG A CA 1
ATOM 543 C C . ARG A 1 72 ? -19.614 4.577 25.934 1.00 90.06 72 ARG A C 1
ATOM 545 O O . ARG A 1 72 ? -18.789 4.453 25.037 1.00 90.06 72 ARG A O 1
ATOM 552 N N . ALA A 1 73 ? -20.928 4.515 25.721 1.00 91.44 73 ALA A N 1
ATOM 553 C CA . ALA A 1 73 ? -21.492 4.341 24.386 1.00 91.44 73 ALA A CA 1
ATOM 554 C C . ALA A 1 73 ? -21.130 5.536 23.494 1.00 91.44 73 ALA A C 1
ATOM 556 O O . ALA A 1 73 ? -20.591 5.350 22.411 1.00 91.44 73 ALA A O 1
ATOM 557 N N . ALA A 1 74 ? -21.296 6.769 23.976 1.00 92.12 74 ALA A N 1
ATOM 558 C CA . ALA A 1 74 ? -20.909 7.954 23.208 1.00 92.12 74 ALA A CA 1
ATOM 559 C C . ALA A 1 74 ? -19.417 7.947 22.802 1.00 92.12 74 ALA A C 1
ATOM 561 O O . ALA A 1 74 ? -19.081 8.277 21.662 1.00 92.12 74 ALA A O 1
ATOM 562 N N . ALA A 1 75 ? -18.521 7.529 23.705 1.00 93.44 75 ALA A N 1
ATOM 563 C CA . ALA A 1 75 ? -17.097 7.376 23.410 1.00 93.44 75 ALA A CA 1
ATOM 564 C C . ALA A 1 75 ? -16.839 6.285 22.357 1.00 93.44 75 ALA A C 1
ATOM 566 O O . ALA A 1 75 ? -16.120 6.537 21.393 1.00 93.44 75 ALA A O 1
ATOM 567 N N . ALA A 1 76 ? -17.472 5.115 22.487 1.00 94.50 76 ALA A N 1
ATOM 568 C CA . ALA A 1 76 ? -17.365 4.036 21.506 1.00 94.50 76 ALA A CA 1
ATOM 569 C C . ALA A 1 76 ? -17.850 4.475 20.117 1.00 94.50 76 ALA A C 1
ATOM 571 O O . ALA A 1 76 ? -17.156 4.263 19.127 1.00 94.50 76 ALA A O 1
ATOM 572 N N . GLY A 1 77 ? -18.993 5.163 20.045 1.00 94.38 77 GLY A N 1
ATOM 573 C CA . GLY A 1 77 ? -19.530 5.693 18.792 1.00 94.38 77 GLY A CA 1
ATOM 574 C C . GLY A 1 77 ? -18.578 6.693 18.132 1.00 94.38 77 GLY A C 1
ATOM 575 O O . GLY A 1 77 ? -18.411 6.676 16.912 1.00 94.38 77 GLY A O 1
ATOM 576 N N . LYS A 1 78 ? -17.897 7.535 18.925 1.00 96.19 78 LYS A N 1
ATOM 577 C CA . LYS A 1 78 ? -16.854 8.440 18.420 1.00 96.19 78 LYS A CA 1
ATOM 578 C C . LYS A 1 78 ? -15.647 7.675 17.874 1.00 96.19 78 LYS A C 1
ATOM 580 O O . LYS A 1 78 ? -15.226 7.976 16.761 1.00 96.19 78 LYS A O 1
ATOM 585 N N . LEU A 1 79 ? -15.127 6.703 18.623 1.00 96.62 79 LEU A N 1
ATOM 586 C CA . LEU A 1 79 ? -13.974 5.898 18.209 1.00 96.62 79 LEU A CA 1
ATOM 587 C C . LEU A 1 79 ? -14.266 5.124 16.919 1.00 96.62 79 LEU A C 1
ATOM 589 O O . LEU A 1 79 ? -13.442 5.130 16.014 1.00 96.62 79 LEU A O 1
ATOM 593 N N . VAL A 1 80 ? -15.459 4.539 16.779 1.00 96.44 80 VAL A N 1
ATOM 594 C CA . VAL A 1 80 ? -15.849 3.842 15.543 1.00 96.44 80 VAL A CA 1
ATOM 595 C C . VAL A 1 80 ? -15.893 4.789 14.345 1.00 96.44 80 VAL A C 1
ATOM 597 O O . VAL A 1 80 ? -15.351 4.464 13.296 1.00 96.44 80 VAL A O 1
ATOM 600 N N . ARG A 1 81 ? -16.465 5.992 14.488 1.00 96.06 81 ARG A N 1
ATOM 601 C CA . ARG A 1 81 ? -16.446 6.989 13.400 1.00 96.06 81 ARG A CA 1
ATOM 602 C C . ARG A 1 81 ? -15.021 7.386 13.007 1.00 96.06 81 ARG A C 1
ATOM 604 O O . ARG A 1 81 ? -14.751 7.570 11.825 1.00 96.06 81 ARG A O 1
ATOM 611 N N . GLN A 1 82 ? -14.118 7.501 13.982 1.00 97.38 82 GLN A N 1
ATOM 612 C CA . GLN A 1 82 ? -12.700 7.758 13.718 1.00 97.38 82 GLN A CA 1
ATOM 613 C C . GLN A 1 82 ? -12.039 6.581 12.988 1.00 97.38 82 GLN A C 1
ATOM 615 O O . GLN A 1 82 ? -11.324 6.815 12.019 1.00 97.38 82 GLN A O 1
ATOM 620 N N . LEU A 1 83 ? -12.316 5.336 13.393 1.00 96.38 83 LEU A N 1
ATOM 621 C CA . LEU A 1 83 ? -11.824 4.135 12.707 1.00 96.38 83 LEU A CA 1
ATOM 622 C C . LEU A 1 83 ? -12.269 4.090 11.245 1.00 96.38 83 LEU A C 1
ATOM 624 O O . LEU A 1 83 ? -11.429 3.871 10.382 1.00 96.38 83 LEU A O 1
ATOM 628 N N . VAL A 1 84 ? -13.547 4.357 10.959 1.00 96.62 84 VAL A N 1
ATOM 629 C CA . VAL A 1 84 ? -14.068 4.400 9.580 1.00 96.62 84 VAL A CA 1
ATOM 630 C C . VAL A 1 84 ? -13.317 5.432 8.739 1.00 96.62 84 VAL A C 1
ATOM 632 O O . VAL A 1 84 ? -12.839 5.105 7.656 1.00 96.62 84 VAL A O 1
ATOM 635 N N . GLY A 1 85 ? -13.166 6.660 9.249 1.00 96.62 85 GLY A N 1
ATOM 636 C CA . GLY A 1 85 ? -12.446 7.720 8.539 1.00 96.62 85 GLY A CA 1
ATOM 637 C C . GLY A 1 85 ? -10.991 7.346 8.247 1.00 96.62 85 GLY A C 1
ATOM 638 O O . GLY A 1 85 ? -10.553 7.423 7.103 1.00 96.62 85 GLY A O 1
ATOM 639 N N . MET A 1 86 ? -10.266 6.866 9.261 1.00 97.19 86 MET A N 1
ATOM 640 C CA . MET A 1 86 ? -8.860 6.481 9.114 1.00 97.19 86 MET A CA 1
ATOM 641 C C . MET A 1 86 ? -8.662 5.248 8.219 1.00 97.19 86 MET A C 1
ATOM 643 O O . MET A 1 86 ? -7.668 5.176 7.502 1.00 97.19 86 MET A O 1
ATOM 647 N N . LEU A 1 87 ? -9.586 4.280 8.235 1.00 96.81 87 LEU A N 1
ATOM 648 C CA . LEU A 1 87 ? -9.533 3.126 7.333 1.00 96.81 87 LEU A CA 1
ATOM 649 C C . LEU A 1 87 ? -9.761 3.549 5.882 1.00 96.81 87 LEU A C 1
ATOM 651 O O . LEU A 1 87 ? -9.009 3.114 5.015 1.00 96.81 87 LEU A O 1
ATOM 655 N N . GLY A 1 88 ? -10.738 4.423 5.619 1.00 96.25 88 GLY A N 1
ATOM 656 C CA . GLY A 1 88 ? -10.951 4.971 4.276 1.00 96.25 88 GLY A CA 1
ATOM 657 C C . GLY A 1 88 ? -9.728 5.745 3.776 1.00 96.25 88 GLY A C 1
ATOM 658 O O . GLY A 1 88 ? -9.289 5.582 2.642 1.00 96.25 88 GLY A O 1
ATOM 659 N N . GLU A 1 89 ? -9.109 6.521 4.661 1.00 96.31 89 GLU A N 1
ATOM 660 C CA . GLU A 1 89 ? -7.850 7.218 4.412 1.00 96.31 89 GLU A CA 1
ATOM 661 C C . GLU A 1 89 ? -6.661 6.286 4.120 1.00 96.31 89 GLU A C 1
ATOM 663 O O . GLU A 1 89 ? -5.820 6.605 3.274 1.00 96.31 89 GLU A O 1
ATOM 668 N N . LEU A 1 90 ? -6.555 5.152 4.818 1.00 97.06 90 LEU A N 1
ATOM 669 C CA . LEU A 1 90 ? -5.527 4.142 4.562 1.00 97.06 90 LEU A CA 1
ATOM 670 C C . LEU A 1 90 ? -5.773 3.430 3.225 1.00 97.06 90 LEU A C 1
ATOM 672 O O . LEU A 1 90 ? -4.839 3.240 2.449 1.00 97.06 90 LEU A O 1
ATOM 676 N N . GLN A 1 91 ? -7.024 3.069 2.931 1.00 97.38 91 GLN A N 1
ATOM 677 C CA . GLN A 1 91 ? -7.412 2.437 1.668 1.00 97.38 91 GLN A CA 1
ATOM 678 C C . GLN A 1 91 ? -7.122 3.345 0.470 1.00 97.38 91 GLN A C 1
ATOM 680 O O . GLN A 1 91 ? -6.587 2.885 -0.537 1.00 97.38 91 GLN A O 1
ATOM 685 N N . GLU A 1 92 ? -7.403 4.642 0.593 1.00 97.50 92 GLU A N 1
ATOM 686 C CA . GLU A 1 92 ? -7.072 5.615 -0.446 1.00 97.50 92 GLU A CA 1
ATOM 687 C C . GLU A 1 92 ? -5.556 5.716 -0.669 1.00 97.50 92 GLU A C 1
ATOM 689 O O . GLU A 1 92 ? -5.106 5.754 -1.812 1.00 97.50 92 GLU A O 1
ATOM 694 N N . ARG A 1 93 ? -4.744 5.677 0.396 1.00 97.06 93 ARG A N 1
ATOM 695 C CA . ARG A 1 93 ? -3.277 5.633 0.267 1.00 97.06 93 ARG A CA 1
ATOM 696 C C . ARG A 1 93 ? -2.804 4.370 -0.449 1.00 97.06 93 ARG A C 1
ATOM 698 O O . ARG A 1 93 ? -1.979 4.468 -1.353 1.00 97.06 93 ARG A O 1
ATOM 705 N N . VAL A 1 94 ? -3.356 3.203 -0.115 1.00 98.00 94 VAL A N 1
ATOM 706 C CA . VAL A 1 94 ? -3.043 1.945 -0.818 1.00 98.00 94 VAL A CA 1
ATOM 707 C C . VAL A 1 94 ? -3.409 2.030 -2.301 1.00 98.00 94 VAL A C 1
ATOM 709 O O . VAL A 1 94 ? -2.607 1.644 -3.145 1.00 98.00 94 VAL A O 1
ATOM 712 N N . ARG A 1 95 ? -4.560 2.615 -2.648 1.00 98.44 95 ARG A N 1
ATOM 713 C CA . ARG A 1 95 ? -4.937 2.866 -4.049 1.00 98.44 95 ARG A CA 1
ATOM 714 C C . ARG A 1 95 ? -3.941 3.785 -4.763 1.00 98.44 95 ARG A C 1
ATOM 716 O O . ARG A 1 95 ? -3.655 3.607 -5.944 1.00 98.44 95 ARG A O 1
ATOM 723 N N . GLN A 1 96 ? -3.388 4.773 -4.065 1.00 98.50 96 GLN A N 1
ATOM 724 C CA . GLN A 1 96 ? -2.359 5.645 -4.632 1.00 98.50 96 GLN A CA 1
ATOM 725 C C . GLN A 1 96 ? -1.012 4.926 -4.805 1.00 98.50 96 GLN A C 1
ATOM 727 O O . GLN A 1 96 ? -0.356 5.144 -5.824 1.00 98.50 96 GLN A O 1
ATOM 732 N N . LEU A 1 97 ? -0.635 4.034 -3.880 1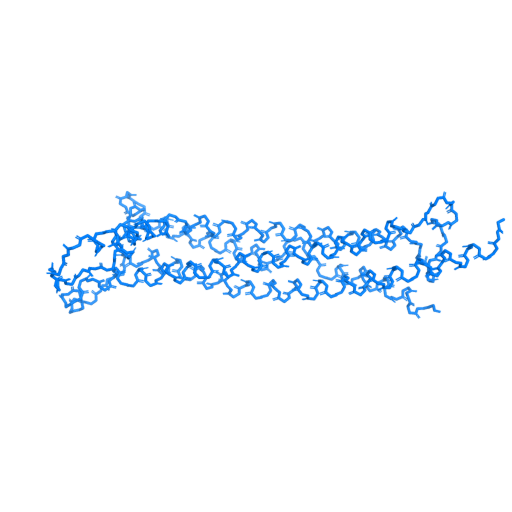.00 98.44 97 LEU A N 1
ATOM 733 C CA . LEU A 1 97 ? 0.536 3.158 -4.029 1.00 98.44 97 LEU A CA 1
ATOM 734 C C . LEU A 1 97 ? 0.396 2.24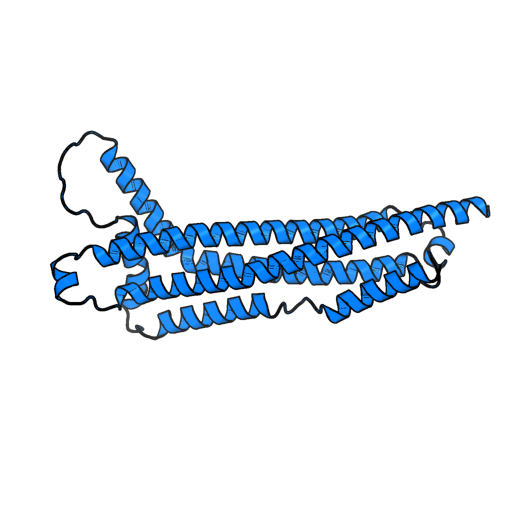1 -5.254 1.00 98.44 97 LEU A C 1
ATOM 736 O O . LEU A 1 97 ? 1.347 2.104 -6.023 1.00 98.44 97 LEU A O 1
ATOM 740 N N . GLU A 1 98 ? -0.797 1.685 -5.492 1.00 98.62 98 GLU A N 1
ATOM 741 C CA . GLU A 1 98 ? -1.100 0.917 -6.711 1.00 98.62 98 GLU A CA 1
ATOM 742 C C . GLU A 1 98 ? -0.847 1.755 -7.972 1.00 98.62 98 GLU A C 1
ATOM 744 O O . GLU A 1 98 ? -0.236 1.284 -8.930 1.00 98.62 98 GLU A O 1
ATOM 749 N N . GLY A 1 99 ? -1.251 3.030 -7.950 1.00 98.50 99 GLY A N 1
ATOM 750 C CA . GLY A 1 99 ? -0.980 3.981 -9.026 1.00 98.50 99 GLY A CA 1
ATOM 751 C C . GLY A 1 99 ? 0.515 4.195 -9.290 1.00 98.50 99 GLY A C 1
ATOM 752 O O . GLY A 1 99 ? 0.922 4.262 -10.450 1.00 98.50 99 GLY A O 1
ATOM 753 N N . CYS A 1 100 ? 1.347 4.252 -8.245 1.00 98.44 100 CYS A N 1
ATOM 754 C CA . CYS A 1 100 ? 2.804 4.324 -8.396 1.00 98.44 100 CYS A CA 1
ATOM 755 C C . CYS A 1 100 ? 3.372 3.050 -9.038 1.00 98.44 100 CYS A C 1
ATOM 757 O O . CYS A 1 100 ? 4.178 3.137 -9.963 1.00 98.44 100 CYS A O 1
ATOM 759 N N . VAL A 1 101 ? 2.919 1.871 -8.606 1.00 98.44 101 VAL A N 1
ATOM 760 C CA . VAL A 1 101 ? 3.340 0.586 -9.190 1.00 98.44 101 VAL A CA 1
ATOM 761 C C . VAL A 1 101 ? 2.904 0.469 -10.651 1.00 98.44 101 VAL A C 1
ATOM 763 O O . VAL A 1 101 ? 3.692 0.052 -11.499 1.00 98.44 101 VAL A O 1
ATOM 766 N N . ALA A 1 102 ? 1.691 0.908 -10.986 1.00 98.50 102 ALA A N 1
ATOM 767 C CA . ALA A 1 102 ? 1.223 0.968 -12.366 1.00 98.50 102 ALA A CA 1
ATOM 768 C C . ALA A 1 102 ? 2.077 1.920 -13.223 1.00 98.50 102 ALA A C 1
ATOM 770 O O . ALA A 1 102 ? 2.398 1.593 -14.366 1.00 98.50 102 ALA A O 1
ATOM 771 N N . ALA A 1 103 ? 2.497 3.066 -12.675 1.00 98.12 103 ALA A N 1
ATOM 772 C CA . ALA A 1 103 ? 3.397 3.996 -13.357 1.00 98.12 103 ALA A CA 1
ATOM 773 C C . ALA A 1 103 ? 4.793 3.390 -13.594 1.00 98.12 103 ALA A C 1
ATOM 775 O O . ALA A 1 103 ? 5.337 3.529 -14.691 1.00 98.12 103 ALA A O 1
ATOM 776 N N . LEU A 1 104 ? 5.342 2.660 -12.615 1.00 97.69 104 LEU A N 1
ATOM 777 C CA . LEU A 1 104 ? 6.583 1.893 -12.773 1.00 97.69 104 LEU A CA 1
ATOM 778 C C . LEU A 1 104 ? 6.447 0.837 -13.880 1.00 97.69 104 LEU A C 1
ATOM 780 O O . LEU A 1 104 ? 7.286 0.772 -14.779 1.00 97.69 104 LEU A O 1
ATOM 784 N N . GLY A 1 105 ? 5.359 0.063 -13.867 1.00 97.94 105 GLY A N 1
ATOM 785 C CA . GLY A 1 105 ? 5.075 -0.941 -14.892 1.00 97.94 105 GLY A CA 1
ATOM 786 C C . GLY A 1 105 ? 4.933 -0.332 -16.289 1.00 97.94 105 GLY A C 1
ATOM 787 O O . GLY A 1 105 ? 5.487 -0.857 -17.253 1.00 97.94 105 GLY A O 1
ATOM 788 N N . ALA A 1 106 ? 4.270 0.822 -16.411 1.00 97.69 106 ALA A N 1
ATOM 789 C CA . ALA A 1 106 ? 4.156 1.552 -17.672 1.00 97.69 106 ALA A CA 1
ATOM 790 C C . ALA A 1 106 ? 5.514 2.077 -18.170 1.00 97.69 106 ALA A C 1
ATOM 792 O O . ALA A 1 106 ? 5.797 2.013 -19.368 1.00 97.69 106 ALA A O 1
ATOM 793 N N . ALA A 1 107 ? 6.379 2.552 -17.266 1.00 96.44 107 ALA A N 1
ATOM 794 C CA . ALA A 1 107 ? 7.734 2.978 -17.607 1.00 96.44 107 ALA A CA 1
ATOM 795 C C . ALA A 1 107 ? 8.565 1.808 -18.158 1.00 96.44 107 ALA A C 1
ATOM 797 O O . ALA A 1 107 ? 9.191 1.949 -19.211 1.00 96.44 107 ALA A O 1
ATOM 798 N N . VAL A 1 108 ? 8.507 0.636 -17.515 1.00 96.06 108 VAL A N 1
ATOM 799 C CA . VAL A 1 108 ? 9.152 -0.595 -18.005 1.00 96.06 108 VAL A CA 1
ATOM 800 C C . VAL A 1 108 ? 8.566 -1.021 -19.357 1.00 96.06 108 VAL A C 1
ATOM 802 O O . VAL A 1 108 ? 9.317 -1.232 -20.311 1.00 96.06 108 VAL A O 1
ATOM 805 N N . GLY A 1 109 ? 7.236 -1.068 -19.477 1.00 96.00 109 GLY A N 1
ATOM 806 C CA . GLY A 1 109 ? 6.527 -1.443 -20.705 1.00 96.00 109 GLY A CA 1
ATOM 807 C C . GLY A 1 109 ? 6.825 -0.517 -21.889 1.00 96.00 109 GLY A C 1
ATOM 808 O O . GLY A 1 109 ? 6.919 -0.969 -23.029 1.00 96.00 109 GLY A O 1
ATOM 809 N N . SER A 1 110 ? 7.086 0.771 -21.642 1.00 95.50 110 SER A N 1
ATOM 810 C CA . SER A 1 110 ? 7.484 1.714 -22.698 1.00 95.50 110 SER A CA 1
ATOM 811 C C . SER A 1 110 ? 8.779 1.300 -23.416 1.00 95.50 110 SER A C 1
ATOM 813 O O . SER A 1 110 ? 8.942 1.560 -24.610 1.00 95.50 110 SER A O 1
ATOM 815 N N . LEU A 1 111 ? 9.679 0.591 -22.721 1.00 94.94 111 LEU A N 1
ATOM 816 C CA . LEU A 1 111 ? 10.923 0.078 -23.294 1.00 94.94 111 LEU A CA 1
ATOM 817 C C . LEU A 1 111 ? 10.714 -1.177 -24.141 1.00 94.94 111 LEU A C 1
ATOM 819 O O . LEU A 1 111 ? 11.585 -1.507 -24.949 1.00 94.94 111 LEU A O 1
ATOM 823 N N . GLU A 1 112 ? 9.596 -1.886 -23.978 1.00 90.62 112 GLU A N 1
ATOM 824 C CA . GLU A 1 112 ? 9.224 -3.023 -24.828 1.00 90.62 112 GLU A CA 1
ATOM 825 C C . GLU A 1 112 ? 8.810 -2.568 -26.228 1.00 90.62 112 GLU A C 1
ATOM 827 O O . GLU A 1 112 ? 9.086 -3.267 -27.200 1.00 90.62 112 GLU A O 1
ATOM 832 N N . GLY A 1 113 ? 8.253 -1.358 -26.346 1.00 88.56 113 GLY A N 1
ATOM 833 C CA . GLY A 1 113 ? 7.906 -0.737 -27.628 1.00 88.56 113 GLY A CA 1
ATOM 834 C C . GLY A 1 113 ? 9.111 -0.364 -28.501 1.00 88.56 113 GLY A C 1
ATOM 835 O O . GLY A 1 113 ? 8.947 -0.002 -29.668 1.00 88.56 113 GLY A O 1
ATOM 836 N N . VAL A 1 114 ? 10.336 -0.453 -27.974 1.00 92.75 114 VAL A N 1
ATOM 837 C CA . VAL A 1 114 ? 11.558 -0.247 -28.755 1.00 92.75 114 VAL A CA 1
ATOM 838 C C . VAL A 1 114 ? 11.933 -1.554 -29.457 1.00 92.75 114 VAL A C 1
ATOM 840 O O . VAL A 1 114 ? 12.309 -2.534 -28.813 1.00 92.75 114 VAL A O 1
ATOM 843 N N . ALA A 1 115 ? 11.861 -1.546 -30.792 1.00 89.94 115 ALA A N 1
ATOM 844 C CA . ALA A 1 115 ? 12.177 -2.700 -31.635 1.00 89.94 115 ALA A CA 1
ATOM 845 C C . ALA A 1 115 ? 13.578 -3.271 -31.349 1.00 89.94 115 ALA A C 1
ATOM 847 O O . ALA A 1 115 ? 14.543 -2.521 -31.186 1.00 89.94 115 ALA A O 1
ATOM 848 N N . GLN A 1 116 ? 13.690 -4.601 -31.312 1.00 88.56 116 GLN A N 1
ATOM 849 C CA . GLN A 1 116 ? 14.942 -5.341 -31.079 1.00 88.56 116 GLN A CA 1
ATOM 850 C C . GLN A 1 116 ? 15.016 -6.597 -31.960 1.00 88.56 116 GLN A C 1
ATOM 852 O O . GLN A 1 116 ? 15.467 -7.665 -31.529 1.00 88.56 116 GLN A O 1
ATOM 857 N N . ASP A 1 117 ? 14.514 -6.484 -33.185 1.00 89.88 117 ASP A N 1
ATOM 858 C CA . ASP A 1 117 ? 14.374 -7.612 -34.112 1.00 89.88 117 ASP A CA 1
ATOM 859 C C . ASP A 1 117 ? 15.738 -8.095 -34.615 1.00 89.88 117 ASP A C 1
ATOM 861 O O . ASP A 1 117 ? 15.948 -9.285 -34.838 1.00 89.88 117 ASP A O 1
ATOM 865 N N . GLU A 1 118 ? 16.697 -7.174 -34.705 1.00 90.31 118 GLU A N 1
ATOM 866 C CA . GLU A 1 118 ? 18.047 -7.444 -35.182 1.00 90.31 118 GLU A CA 1
ATOM 867 C C . GLU A 1 118 ? 19.022 -7.761 -34.032 1.00 90.31 118 GLU A C 1
ATOM 869 O O . GLU A 1 118 ? 18.975 -7.106 -32.984 1.00 90.31 118 GLU A O 1
ATOM 874 N N . PRO A 1 119 ? 19.992 -8.679 -34.219 1.00 90.50 119 PRO A N 1
ATOM 875 C CA . PRO A 1 119 ? 20.956 -9.046 -33.177 1.00 90.50 119 PRO A CA 1
ATOM 876 C C . PRO A 1 119 ? 21.745 -7.862 -32.600 1.00 90.50 119 PRO A C 1
ATOM 878 O O . PRO A 1 119 ? 21.943 -7.782 -31.389 1.00 90.50 119 PRO A O 1
ATOM 881 N N . TRP A 1 120 ? 22.147 -6.903 -33.442 1.00 90.69 120 TRP A N 1
ATOM 882 C CA . TRP A 1 120 ? 22.913 -5.734 -32.999 1.00 90.69 120 TRP A CA 1
ATOM 883 C C . TRP A 1 120 ? 22.098 -4.802 -32.092 1.00 90.69 120 TRP A C 1
ATOM 885 O O . TRP A 1 120 ? 22.670 -4.175 -31.210 1.00 90.69 120 TRP A O 1
ATOM 895 N N . MET A 1 121 ? 20.766 -4.753 -32.222 1.00 92.38 121 MET A N 1
ATOM 896 C CA . MET A 1 121 ? 19.912 -3.951 -31.330 1.00 92.38 121 MET A CA 1
ATOM 897 C C . MET A 1 121 ? 19.936 -4.474 -29.885 1.00 92.38 121 MET A C 1
ATOM 899 O O . MET A 1 121 ? 19.655 -3.736 -28.947 1.00 92.38 121 MET A O 1
ATOM 903 N N . ARG A 1 122 ? 20.280 -5.751 -29.690 1.00 90.81 122 ARG A N 1
ATOM 904 C CA . ARG A 1 122 ? 20.329 -6.393 -28.368 1.00 90.81 122 ARG A CA 1
ATOM 905 C C . ARG A 1 122 ? 21.698 -6.286 -27.712 1.00 90.81 122 ARG A C 1
ATOM 907 O O . ARG A 1 122 ? 21.786 -6.349 -26.491 1.00 90.81 122 ARG A O 1
ATOM 914 N N . SER A 1 123 ? 22.754 -6.157 -28.512 1.00 90.75 123 SER A N 1
ATOM 915 C CA . SER A 1 123 ? 24.139 -6.160 -28.037 1.00 90.75 123 SER A CA 1
ATOM 916 C C . SER A 1 123 ? 24.809 -4.788 -28.080 1.00 90.75 123 SER A C 1
ATOM 918 O O . SER A 1 123 ? 25.807 -4.584 -27.397 1.00 90.75 123 SER A O 1
ATOM 920 N N . THR A 1 124 ? 24.311 -3.845 -28.887 1.00 91.94 124 THR A N 1
ATOM 921 C CA . THR A 1 124 ? 24.881 -2.497 -28.974 1.00 91.94 124 THR A CA 1
ATOM 922 C C . THR A 1 124 ? 24.451 -1.644 -27.772 1.00 91.94 124 THR A C 1
ATOM 924 O O . THR A 1 124 ? 23.254 -1.574 -27.479 1.00 91.94 124 THR A O 1
ATOM 927 N N . PRO A 1 125 ? 25.395 -0.955 -27.100 1.00 93.06 125 PRO A N 1
ATOM 928 C CA . PRO A 1 125 ? 25.072 -0.022 -26.028 1.00 93.06 125 PRO A CA 1
ATOM 929 C C . PRO A 1 125 ? 24.152 1.113 -26.485 1.00 93.06 125 PRO A C 1
ATOM 931 O O . PRO A 1 125 ? 24.332 1.693 -27.561 1.00 93.06 125 PRO A O 1
ATOM 934 N N . VAL A 1 126 ? 23.183 1.463 -25.640 1.00 92.31 126 VAL A N 1
ATOM 935 C CA . VAL A 1 126 ? 22.272 2.590 -25.878 1.00 92.31 126 VAL A CA 1
ATOM 936 C C . VAL A 1 126 ? 22.997 3.906 -25.605 1.00 92.31 126 VAL A C 1
ATOM 938 O O . VAL A 1 126 ? 23.007 4.782 -26.475 1.00 92.31 126 VAL A O 1
ATOM 941 N N . PHE A 1 127 ? 23.670 4.020 -24.457 1.00 91.56 127 PHE A N 1
ATOM 942 C CA . PHE A 1 127 ? 24.519 5.160 -24.093 1.00 91.56 127 PHE A CA 1
ATOM 943 C C . PHE A 1 127 ? 25.990 4.761 -24.149 1.00 91.56 127 PHE A C 1
ATOM 945 O O . PHE A 1 127 ? 26.518 4.678 -25.258 1.00 91.56 127 PHE A O 1
ATOM 952 N N . HIS A 1 128 ? 26.642 4.480 -23.021 1.00 91.06 128 HIS A N 1
ATOM 953 C CA . HIS A 1 128 ? 28.074 4.192 -22.989 1.00 91.06 128 HIS A CA 1
ATOM 954 C C . HIS A 1 128 ? 28.359 2.683 -23.025 1.00 91.06 128 HIS A C 1
ATOM 956 O O . HIS A 1 128 ? 28.943 2.175 -23.984 1.00 91.06 128 HIS A O 1
ATOM 962 N N . THR A 1 129 ? 27.911 1.952 -22.007 1.00 92.44 129 THR A N 1
ATOM 963 C CA . THR A 1 129 ? 28.191 0.524 -21.799 1.00 92.44 129 THR A CA 1
ATOM 964 C C . THR A 1 129 ? 26.950 -0.356 -21.852 1.00 92.44 129 THR A C 1
ATOM 966 O O . THR A 1 129 ? 27.060 -1.517 -22.249 1.00 92.44 129 THR A O 1
ATOM 969 N N . MET A 1 130 ? 25.768 0.157 -21.489 1.00 95.06 130 MET A N 1
ATOM 970 C CA . MET A 1 130 ? 24.612 -0.712 -21.277 1.00 95.06 130 MET A CA 1
ATOM 971 C C . MET A 1 130 ? 23.781 -0.927 -22.547 1.00 95.06 130 MET A C 1
ATOM 973 O O . MET A 1 130 ? 23.283 0.036 -23.145 1.00 95.06 130 MET A O 1
ATOM 977 N N . PRO A 1 131 ? 23.561 -2.188 -22.966 1.00 95.69 131 PRO A N 1
ATOM 978 C CA . PRO A 1 131 ? 22.585 -2.499 -23.998 1.00 95.69 131 PRO A CA 1
ATOM 979 C C . PRO A 1 131 ? 21.156 -2.411 -23.437 1.00 95.69 131 PRO A C 1
ATOM 981 O O . PRO A 1 131 ? 20.919 -2.597 -22.240 1.00 95.69 131 PRO A O 1
ATOM 984 N N . LEU A 1 132 ? 20.178 -2.171 -24.315 1.00 95.75 132 LEU A N 1
ATOM 985 C CA . LEU A 1 132 ? 18.779 -1.958 -23.924 1.00 95.75 132 LEU A CA 1
ATOM 986 C C . LEU A 1 132 ? 18.172 -3.102 -23.081 1.00 95.75 132 LEU A C 1
ATOM 988 O O . LEU A 1 132 ? 17.487 -2.792 -22.103 1.00 95.75 132 LEU A O 1
ATOM 992 N N . PRO A 1 133 ? 18.430 -4.399 -23.368 1.00 95.69 133 PRO A N 1
ATOM 993 C CA . PRO A 1 133 ? 17.955 -5.489 -22.517 1.00 95.69 133 PRO A CA 1
ATOM 994 C C . PRO A 1 133 ? 18.426 -5.380 -21.067 1.00 95.69 133 PRO A C 1
ATOM 996 O O . PRO A 1 133 ? 17.668 -5.709 -20.158 1.00 95.69 133 PRO A O 1
ATOM 999 N N . LYS A 1 134 ? 19.655 -4.895 -20.837 1.00 96.00 134 LYS A N 1
ATOM 1000 C CA . LYS A 1 134 ? 20.197 -4.752 -19.484 1.00 96.00 134 LYS A CA 1
ATOM 1001 C C . LYS A 1 134 ? 19.507 -3.620 -18.728 1.00 96.00 134 LYS A C 1
ATOM 1003 O O . LYS A 1 134 ? 19.126 -3.819 -17.580 1.00 96.00 134 LYS A O 1
ATOM 1008 N N . VAL A 1 135 ? 19.285 -2.478 -19.382 1.00 96.62 135 VAL A N 1
ATOM 1009 C CA . VAL A 1 135 ? 18.520 -1.361 -18.799 1.00 96.62 135 VAL A CA 1
ATOM 1010 C C . VAL A 1 135 ? 17.110 -1.816 -18.426 1.00 96.62 135 VAL A C 1
ATOM 1012 O O . VAL A 1 135 ? 16.656 -1.563 -17.314 1.00 96.62 135 VAL A O 1
ATOM 1015 N N . ARG A 1 136 ? 16.437 -2.545 -19.326 1.00 96.31 136 ARG A N 1
ATOM 1016 C CA . ARG A 1 136 ? 15.111 -3.107 -19.052 1.00 96.31 136 ARG A CA 1
ATOM 1017 C C . ARG A 1 136 ? 15.137 -4.035 -17.847 1.00 96.31 136 ARG A C 1
ATOM 1019 O O . ARG A 1 136 ? 14.322 -3.854 -16.961 1.00 96.31 136 ARG A O 1
ATOM 1026 N N . GLN A 1 137 ? 16.082 -4.974 -17.798 1.00 96.50 137 GLN A N 1
ATOM 1027 C CA . GLN A 1 137 ? 16.220 -5.906 -16.679 1.00 96.50 137 GLN A CA 1
ATOM 1028 C C . GLN A 1 137 ? 16.338 -5.170 -15.336 1.00 96.50 137 GLN A C 1
ATOM 1030 O O . GLN A 1 137 ? 15.648 -5.521 -14.386 1.00 96.50 137 GLN A O 1
ATOM 1035 N N . LEU A 1 138 ? 17.195 -4.148 -15.259 1.00 97.25 138 LEU A N 1
ATOM 1036 C CA . LEU A 1 138 ? 17.385 -3.363 -14.037 1.00 97.25 138 LEU A CA 1
ATOM 1037 C C . LEU A 1 138 ? 16.097 -2.636 -13.621 1.00 97.25 138 LEU A C 1
ATOM 1039 O O . LEU A 1 138 ? 15.712 -2.691 -12.458 1.00 97.25 138 LEU A O 1
ATOM 1043 N N . LEU A 1 139 ? 15.386 -2.014 -14.567 1.00 97.38 139 LEU A N 1
ATOM 1044 C CA . LEU A 1 139 ? 14.112 -1.345 -14.276 1.00 97.38 139 LEU A CA 1
ATOM 1045 C C . LEU A 1 139 ? 12.988 -2.326 -13.920 1.00 97.38 139 LEU A C 1
ATOM 1047 O O . LEU A 1 139 ? 12.165 -2.012 -13.064 1.00 97.38 139 LEU A O 1
ATOM 1051 N N . THR A 1 140 ? 12.963 -3.514 -14.529 1.00 97.56 140 THR A N 1
ATOM 1052 C CA . THR A 1 140 ? 12.043 -4.595 -14.155 1.00 97.56 140 THR A CA 1
ATOM 1053 C C . THR A 1 140 ? 12.282 -5.031 -12.713 1.00 97.56 140 THR A C 1
ATOM 1055 O O . THR A 1 140 ? 11.318 -5.141 -11.969 1.00 97.56 140 THR A O 1
ATOM 1058 N N . HIS A 1 141 ? 13.537 -5.177 -12.275 1.00 97.25 141 HIS A N 1
ATOM 1059 C CA . HIS A 1 141 ? 13.828 -5.487 -10.873 1.00 97.25 141 HIS A CA 1
ATOM 1060 C C . HIS A 1 141 ? 13.317 -4.407 -9.913 1.00 97.25 141 HIS A C 1
ATOM 1062 O O . HIS A 1 141 ? 12.705 -4.735 -8.900 1.00 97.25 141 HIS A O 1
ATOM 1068 N N . VAL A 1 142 ? 13.503 -3.123 -10.244 1.00 97.06 142 VAL A N 1
ATOM 1069 C CA . VAL A 1 142 ? 12.947 -2.021 -9.439 1.00 97.06 142 VAL A CA 1
ATOM 1070 C C . VAL A 1 142 ? 11.421 -2.109 -9.369 1.00 97.06 142 VAL A C 1
ATOM 1072 O O . VAL A 1 142 ? 10.851 -1.972 -8.287 1.00 97.06 142 VAL A O 1
ATOM 1075 N N . TYR A 1 143 ? 10.758 -2.368 -10.497 1.00 97.75 143 TYR A N 1
ATOM 1076 C CA . TYR A 1 143 ? 9.310 -2.568 -10.545 1.00 97.75 143 TYR A CA 1
ATOM 1077 C C . TYR A 1 143 ? 8.855 -3.755 -9.680 1.00 97.75 143 TYR A C 1
ATOM 1079 O O . TYR A 1 143 ? 7.934 -3.591 -8.881 1.00 97.75 143 TYR A O 1
ATOM 1087 N N . ASP A 1 144 ? 9.509 -4.912 -9.7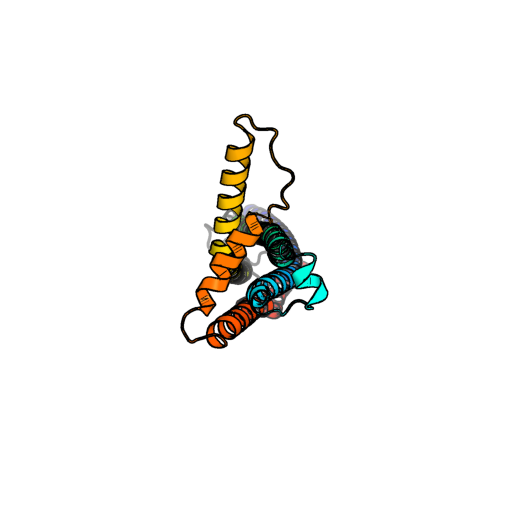89 1.00 97.56 144 ASP A N 1
ATOM 1088 C CA . ASP A 1 144 ? 9.137 -6.126 -9.057 1.00 97.56 144 ASP A CA 1
ATOM 1089 C C . ASP A 1 144 ? 9.258 -5.934 -7.534 1.00 97.56 144 ASP A C 1
ATOM 1091 O O . ASP A 1 144 ? 8.352 -6.331 -6.799 1.00 97.56 144 ASP A O 1
ATOM 1095 N N . MET A 1 145 ? 10.315 -5.256 -7.060 1.00 97.31 145 MET A N 1
ATOM 1096 C CA . MET A 1 145 ? 10.471 -4.901 -5.638 1.00 97.31 145 MET A CA 1
ATOM 1097 C C . MET A 1 145 ? 9.297 -4.049 -5.136 1.00 97.31 145 MET A C 1
ATOM 1099 O O . MET A 1 145 ? 8.671 -4.372 -4.128 1.00 97.31 145 MET A O 1
ATOM 1103 N N . HIS A 1 146 ? 8.934 -2.994 -5.874 1.00 97.50 146 HIS A N 1
ATOM 1104 C CA . HIS A 1 146 ? 7.825 -2.114 -5.486 1.00 97.50 146 HIS A CA 1
ATOM 1105 C C . HIS A 1 146 ? 6.461 -2.803 -5.600 1.00 97.50 146 HIS A C 1
ATOM 1107 O O . HIS A 1 146 ? 5.552 -2.499 -4.828 1.00 97.50 146 HIS A O 1
ATOM 1113 N N . ARG A 1 147 ? 6.296 -3.734 -6.548 1.00 98.25 147 ARG A N 1
ATOM 1114 C CA . ARG A 1 147 ? 5.073 -4.530 -6.691 1.00 98.25 147 ARG A CA 1
ATOM 1115 C C . ARG A 1 147 ? 4.862 -5.433 -5.479 1.00 98.25 147 ARG A C 1
ATOM 1117 O O . ARG A 1 147 ? 3.771 -5.417 -4.913 1.00 98.25 147 ARG A O 1
ATOM 1124 N N . LEU A 1 148 ? 5.896 -6.171 -5.074 1.00 97.56 148 LEU A N 1
ATOM 1125 C CA . LEU A 1 148 ? 5.854 -7.033 -3.890 1.00 97.56 148 LEU A CA 1
ATOM 1126 C C . LEU A 1 148 ? 5.613 -6.225 -2.612 1.00 97.56 148 LEU A C 1
ATOM 1128 O O . LEU A 1 148 ? 4.797 -6.615 -1.775 1.00 97.56 148 LEU A O 1
ATOM 1132 N N . GLU A 1 149 ? 6.272 -5.073 -2.483 1.00 97.88 149 GLU A N 1
ATOM 1133 C CA . GLU A 1 149 ? 6.078 -4.190 -1.335 1.00 97.88 149 GLU A CA 1
ATOM 1134 C C . GLU A 1 149 ? 4.649 -3.631 -1.280 1.00 97.88 149 GLU A C 1
ATOM 1136 O O . GLU A 1 149 ? 4.007 -3.649 -0.229 1.00 97.88 149 GLU A O 1
ATOM 1141 N N . TYR A 1 150 ? 4.098 -3.203 -2.418 1.00 97.94 150 TYR A N 1
ATOM 1142 C CA . TYR A 1 150 ? 2.692 -2.817 -2.501 1.00 97.94 150 TYR A CA 1
ATOM 1143 C C . TYR A 1 150 ? 1.758 -3.955 -2.075 1.00 97.94 150 TYR A C 1
ATOM 1145 O O . TYR A 1 150 ? 0.846 -3.712 -1.285 1.00 97.94 150 TYR A O 1
ATOM 1153 N N . ASP A 1 151 ? 1.968 -5.180 -2.567 1.00 98.06 151 ASP A N 1
ATOM 1154 C CA . ASP A 1 151 ? 1.090 -6.314 -2.258 1.00 98.06 151 ASP A CA 1
ATOM 1155 C C . ASP A 1 151 ? 1.095 -6.605 -0.743 1.00 98.06 151 ASP A C 1
ATOM 1157 O O . ASP A 1 151 ? 0.040 -6.840 -0.143 1.00 98.06 151 ASP A O 1
ATOM 1161 N N . SER A 1 152 ? 2.263 -6.492 -0.098 1.00 9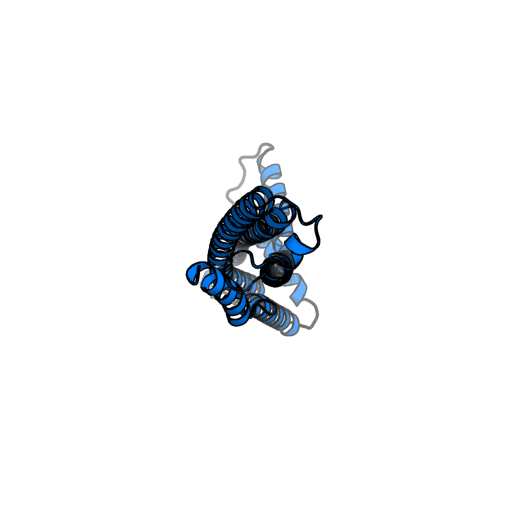7.31 152 SER A N 1
ATOM 1162 C CA . SER A 1 152 ? 2.420 -6.580 1.361 1.00 97.31 152 SER A CA 1
ATOM 1163 C C . SER A 1 152 ? 1.627 -5.490 2.095 1.00 97.31 152 SER A C 1
ATOM 1165 O O . SER A 1 152 ? 0.815 -5.781 2.981 1.00 97.31 152 SER A O 1
ATOM 1167 N N . LYS A 1 153 ? 1.785 -4.225 1.689 1.00 97.69 153 LYS A N 1
ATOM 1168 C CA . LYS A 1 153 ? 1.067 -3.083 2.279 1.00 97.69 153 LYS A CA 1
ATOM 1169 C C . LYS A 1 153 ? -0.449 -3.174 2.074 1.00 97.69 153 LYS A C 1
ATOM 1171 O O . LYS A 1 153 ? -1.219 -2.890 2.995 1.00 97.69 153 LYS A O 1
ATOM 1176 N N . ALA A 1 154 ? -0.898 -3.624 0.904 1.00 98.06 154 ALA A N 1
ATOM 1177 C CA . ALA A 1 154 ? -2.308 -3.863 0.615 1.00 98.06 154 ALA A CA 1
ATOM 1178 C C . ALA A 1 154 ? -2.886 -4.969 1.513 1.00 98.06 154 ALA A C 1
ATOM 1180 O O . ALA A 1 154 ? -3.976 -4.804 2.070 1.00 98.06 154 ALA A O 1
ATOM 1181 N N . ALA A 1 155 ? -2.137 -6.055 1.727 1.00 97.62 155 ALA A N 1
ATOM 1182 C CA . ALA A 1 155 ? -2.525 -7.119 2.649 1.00 97.62 155 ALA A CA 1
ATOM 1183 C C . ALA A 1 155 ? -2.622 -6.620 4.101 1.00 97.62 155 ALA A C 1
ATOM 1185 O O . ALA A 1 155 ? -3.584 -6.949 4.797 1.00 97.62 155 ALA A O 1
ATOM 1186 N N . VAL A 1 156 ? -1.685 -5.774 4.548 1.00 97.31 156 VAL A N 1
ATOM 1187 C CA . VAL A 1 156 ? -1.736 -5.126 5.870 1.00 97.31 156 VAL A CA 1
ATOM 1188 C C . VAL A 1 156 ? -2.986 -4.256 6.019 1.00 97.31 156 VAL A C 1
ATOM 1190 O O . VAL A 1 156 ? -3.705 -4.380 7.013 1.00 97.31 156 VAL A O 1
ATOM 1193 N N . ALA A 1 157 ? -3.293 -3.407 5.036 1.00 97.12 157 ALA A N 1
ATOM 1194 C CA . ALA A 1 157 ? -4.480 -2.556 5.084 1.00 97.12 157 ALA A CA 1
ATOM 1195 C C . ALA A 1 157 ? -5.783 -3.373 5.105 1.00 97.12 157 ALA A C 1
ATOM 1197 O O . ALA A 1 157 ? -6.695 -3.065 5.877 1.00 97.12 157 ALA A O 1
ATOM 1198 N N . ALA A 1 158 ? -5.857 -4.449 4.316 1.00 97.19 158 ALA A N 1
ATOM 1199 C CA . ALA A 1 158 ? -6.984 -5.377 4.335 1.00 97.19 158 ALA A CA 1
ATOM 1200 C C . ALA A 1 158 ? -7.120 -6.088 5.693 1.00 97.19 158 ALA A C 1
ATOM 1202 O O . ALA A 1 158 ? -8.230 -6.222 6.211 1.00 97.19 158 ALA A O 1
ATOM 1203 N N . ALA A 1 159 ? -6.005 -6.488 6.310 1.00 95.31 159 ALA A N 1
ATOM 1204 C CA . ALA A 1 159 ? -6.006 -7.097 7.636 1.00 95.31 159 ALA A CA 1
ATOM 1205 C C . ALA A 1 159 ? -6.509 -6.122 8.714 1.00 95.31 159 ALA A C 1
ATOM 1207 O O . ALA A 1 159 ? -7.341 -6.499 9.540 1.00 95.31 159 ALA A O 1
ATOM 1208 N N . PHE A 1 160 ? -6.085 -4.854 8.673 1.00 93.38 160 PHE A N 1
ATOM 1209 C CA . PHE A 1 160 ? -6.596 -3.805 9.562 1.00 93.38 160 PHE A CA 1
ATOM 1210 C C . PHE A 1 160 ? -8.094 -3.545 9.375 1.00 93.38 160 PHE A C 1
ATOM 1212 O O . PHE A 1 160 ? -8.818 -3.409 10.362 1.00 93.38 160 PHE A O 1
ATOM 1219 N N . ALA A 1 161 ? -8.578 -3.523 8.131 1.00 94.88 161 ALA A N 1
ATOM 1220 C CA . ALA A 1 161 ? -10.010 -3.436 7.860 1.00 94.88 161 ALA A CA 1
ATOM 1221 C C . ALA A 1 161 ? -10.759 -4.637 8.465 1.00 94.88 161 ALA A C 1
ATOM 1223 O O . ALA A 1 161 ? -11.764 -4.453 9.149 1.00 94.88 161 ALA A O 1
ATOM 1224 N N . GLY A 1 162 ? -10.224 -5.852 8.309 1.00 94.06 162 GLY A N 1
ATOM 1225 C CA . GLY A 1 162 ? -10.786 -7.071 8.895 1.00 94.06 162 GLY A CA 1
ATOM 1226 C C . GLY A 1 162 ? -10.820 -7.069 10.429 1.00 94.06 162 GLY A C 1
ATOM 1227 O O . GLY A 1 162 ? -11.806 -7.515 11.014 1.00 94.06 162 GLY A O 1
ATOM 1228 N N . LEU A 1 163 ? -9.794 -6.522 11.094 1.00 92.75 163 LEU A N 1
ATOM 1229 C CA . LEU A 1 163 ? -9.749 -6.409 12.561 1.00 92.75 163 LEU A CA 1
ATOM 1230 C C . LEU A 1 163 ? -10.894 -5.560 13.129 1.00 92.75 163 LEU A C 1
ATOM 1232 O O . LEU A 1 163 ? -11.371 -5.830 14.233 1.00 92.75 163 LEU A O 1
ATOM 1236 N N . PHE A 1 164 ? -11.325 -4.532 12.396 1.00 93.44 164 PHE A N 1
ATOM 1237 C CA . PHE A 1 164 ? -12.314 -3.561 12.867 1.00 93.44 164 PHE A CA 1
ATOM 1238 C C . PHE A 1 164 ? -13.667 -3.646 12.151 1.00 93.44 164 PHE A C 1
ATOM 1240 O O . PHE A 1 164 ? -14.578 -2.907 12.521 1.00 93.44 164 PHE A O 1
ATOM 1247 N N . ALA A 1 165 ? -13.835 -4.563 11.196 1.00 92.81 165 ALA A N 1
ATOM 1248 C CA . ALA A 1 165 ? -15.069 -4.728 10.429 1.00 92.81 165 ALA A CA 1
ATOM 1249 C C . ALA A 1 165 ? -16.286 -4.952 11.338 1.00 92.81 165 ALA A C 1
ATOM 1251 O O . ALA A 1 165 ? -17.229 -4.170 11.312 1.00 92.81 165 ALA A O 1
ATOM 1252 N N . ALA A 1 166 ? -16.227 -5.940 12.235 1.00 92.19 166 ALA A N 1
ATOM 1253 C CA . ALA A 1 166 ? -17.358 -6.290 13.095 1.00 92.19 166 ALA A CA 1
ATOM 1254 C C . ALA A 1 166 ? -17.889 -5.124 13.967 1.00 92.19 166 ALA A C 1
ATOM 1256 O O . ALA A 1 166 ? -19.102 -4.894 13.975 1.00 92.19 166 ALA A O 1
ATOM 1257 N N . PRO A 1 167 ? -17.057 -4.364 14.717 1.00 92.31 167 PRO A N 1
ATOM 1258 C CA . PRO A 1 167 ? -17.561 -3.218 15.476 1.00 92.31 167 PRO A CA 1
ATOM 1259 C C . PRO A 1 167 ? -18.031 -2.053 14.591 1.00 92.31 167 PRO A C 1
ATOM 1261 O O . PRO A 1 167 ? -18.908 -1.306 15.026 1.00 92.31 167 PRO A O 1
ATOM 1264 N N . ILE A 1 168 ? -17.482 -1.890 13.382 1.00 94.06 168 ILE A N 1
ATOM 1265 C CA . ILE A 1 168 ? -17.929 -0.878 12.412 1.00 94.06 168 ILE A CA 1
ATOM 1266 C C . ILE A 1 168 ? -19.302 -1.250 11.845 1.00 94.06 168 ILE A C 1
ATOM 1268 O O . ILE A 1 168 ? -20.237 -0.464 11.972 1.00 94.06 168 ILE A O 1
ATOM 1272 N N . GLU A 1 169 ? -19.453 -2.459 11.309 1.00 94.69 169 GLU A N 1
ATOM 1273 C CA . GLU A 1 169 ? -20.699 -2.961 10.718 1.00 94.69 169 GLU A CA 1
ATOM 1274 C C . GLU A 1 169 ? -21.853 -2.920 11.724 1.00 94.69 169 GLU A C 1
ATOM 1276 O O . GLU A 1 169 ? -22.936 -2.424 11.420 1.00 94.69 169 GLU A O 1
ATOM 1281 N N . ALA A 1 170 ? -21.611 -3.369 12.960 1.00 92.50 170 ALA A N 1
ATOM 1282 C CA . ALA A 1 170 ? -22.622 -3.322 14.012 1.00 92.50 170 ALA A CA 1
ATOM 1283 C C . ALA A 1 170 ? -23.048 -1.884 14.342 1.00 92.50 170 ALA A C 1
ATOM 1285 O O . ALA A 1 170 ? -24.229 -1.616 14.572 1.00 92.50 170 ALA A O 1
ATOM 1286 N N . ALA A 1 171 ? -22.098 -0.948 14.367 1.00 91.94 171 ALA A N 1
ATOM 1287 C CA . ALA A 1 171 ? -22.398 0.456 14.599 1.00 91.94 171 ALA A CA 1
ATOM 1288 C C . ALA A 1 171 ? -23.188 1.076 13.438 1.00 91.94 171 ALA A C 1
ATOM 1290 O O . ALA A 1 171 ? -24.100 1.864 13.680 1.00 91.94 171 ALA A O 1
ATOM 1291 N N . GLU A 1 172 ? -22.853 0.745 12.193 1.00 91.94 172 GLU A N 1
ATOM 1292 C CA . GLU A 1 172 ? -23.551 1.248 11.009 1.00 91.94 172 GLU A CA 1
ATOM 1293 C C . GLU A 1 172 ? -24.972 0.695 10.897 1.00 91.94 172 GLU A C 1
ATOM 1295 O O . GLU A 1 172 ? -25.899 1.480 10.696 1.00 91.94 172 GLU A O 1
ATOM 1300 N N . ALA A 1 173 ? -25.170 -0.603 11.146 1.00 91.38 173 ALA A N 1
ATOM 1301 C CA . ALA A 1 173 ? -26.495 -1.219 11.200 1.00 91.38 173 ALA A CA 1
ATOM 1302 C C . ALA A 1 173 ? -27.390 -0.543 12.253 1.00 91.38 173 ALA A C 1
ATOM 1304 O O . ALA A 1 173 ? -28.492 -0.095 11.943 1.00 91.38 173 ALA A O 1
ATOM 1305 N N . ALA A 1 174 ? -26.874 -0.345 13.471 1.00 90.50 174 ALA A N 1
ATOM 1306 C CA . ALA A 1 174 ? -27.614 0.338 14.533 1.00 90.50 174 ALA A CA 1
ATOM 1307 C C . ALA A 1 174 ? -27.914 1.814 14.207 1.00 90.50 174 ALA A C 1
ATOM 1309 O O . ALA A 1 174 ? -28.898 2.378 14.685 1.00 90.50 174 ALA A O 1
ATOM 1310 N N . ALA A 1 175 ? -27.067 2.470 13.408 1.00 88.44 175 ALA A N 1
ATOM 1311 C CA . ALA A 1 175 ? -27.335 3.825 12.939 1.00 88.44 175 ALA A CA 1
ATOM 1312 C C . ALA A 1 175 ? -28.457 3.869 11.896 1.00 88.44 175 ALA A C 1
ATOM 1314 O O . ALA A 1 175 ? -29.250 4.808 11.927 1.00 88.44 175 ALA A O 1
ATOM 1315 N N . ALA A 1 176 ? -28.506 2.888 10.993 1.00 87.62 176 ALA A N 1
ATOM 1316 C CA . ALA A 1 176 ? -29.541 2.778 9.971 1.00 87.62 176 ALA A CA 1
ATOM 1317 C C . ALA A 1 176 ? -30.914 2.497 10.602 1.00 87.62 176 ALA A C 1
ATOM 1319 O O . ALA A 1 176 ? -31.861 3.235 10.345 1.00 87.62 176 ALA A O 1
ATOM 1320 N N . GLU A 1 177 ? -30.992 1.530 11.523 1.00 86.69 177 GLU A N 1
ATOM 1321 C CA . GLU A 1 177 ? -32.221 1.221 12.274 1.00 86.69 177 GLU A CA 1
ATOM 1322 C C . GLU A 1 177 ? -32.750 2.447 13.035 1.00 86.69 177 GLU A C 1
ATOM 1324 O O . GLU A 1 177 ? -33.945 2.743 13.018 1.00 86.69 177 GLU A O 1
ATOM 1329 N N . ALA A 1 178 ? -31.851 3.219 13.658 1.00 82.81 178 ALA A N 1
ATOM 1330 C CA . ALA A 1 178 ? -32.234 4.448 14.341 1.00 82.81 178 ALA A CA 1
ATOM 1331 C C . ALA A 1 178 ? -32.797 5.502 13.369 1.00 82.81 178 ALA A C 1
ATOM 1333 O O . ALA A 1 178 ? -33.727 6.214 13.729 1.00 82.81 178 ALA A O 1
ATOM 1334 N N . GLN A 1 179 ? -32.273 5.621 12.145 1.00 78.94 179 GLN A N 1
ATOM 1335 C CA . GLN A 1 179 ? -32.790 6.574 11.154 1.00 78.94 179 GLN A CA 1
ATOM 1336 C C . GLN A 1 179 ? -34.195 6.202 10.657 1.00 78.94 179 GLN A C 1
ATOM 1338 O O . GLN A 1 179 ? -35.022 7.097 10.470 1.00 78.94 179 GLN A O 1
ATOM 1343 N N . GLU A 1 180 ? -34.488 4.911 10.499 1.00 76.81 180 GLU A N 1
ATOM 1344 C CA . GLU A 1 180 ? -35.813 4.423 10.093 1.00 76.81 180 GLU A CA 1
ATOM 1345 C C . GLU A 1 180 ? -36.879 4.658 11.178 1.00 76.81 180 GLU A C 1
ATOM 1347 O O . GLU A 1 180 ? -37.985 5.106 10.870 1.00 76.81 180 GLU A O 1
ATOM 1352 N N . GLU A 1 181 ? -36.532 4.462 12.456 1.00 67.12 181 GLU A N 1
ATOM 1353 C CA . GLU A 1 181 ? -37.441 4.663 13.600 1.00 67.12 181 GLU A CA 1
ATOM 1354 C C . GLU A 1 181 ? -37.872 6.140 13.762 1.00 67.12 181 GLU A C 1
ATOM 1356 O O . GLU A 1 181 ? -38.986 6.424 14.200 1.00 67.12 181 GLU A O 1
ATOM 1361 N N . PHE A 1 182 ? -37.026 7.099 13.363 1.00 59.88 182 PHE A N 1
ATOM 1362 C CA . PHE A 1 182 ? -37.343 8.537 13.397 1.00 59.88 182 PHE A CA 1
ATOM 1363 C C . PHE A 1 182 ? -38.060 9.054 12.133 1.00 59.88 182 PHE A C 1
ATOM 1365 O O . PHE A 1 182 ? -38.610 10.158 12.161 1.00 59.88 182 PHE A O 1
ATOM 1372 N N . GLY A 1 183 ? -38.085 8.285 11.038 1.00 58.62 183 GLY A N 1
ATOM 1373 C CA . GLY A 1 183 ? -38.735 8.663 9.775 1.00 58.62 183 GLY A CA 1
ATOM 1374 C C . GLY A 1 183 ? -40.261 8.499 9.769 1.00 58.62 183 GLY A C 1
ATOM 1375 O O . GLY A 1 183 ? -40.944 9.106 8.944 1.00 58.62 183 GLY A O 1
ATOM 1376 N N . VAL A 1 184 ? -40.817 7.726 10.708 1.00 54.91 184 VAL A N 1
ATOM 1377 C CA . VAL A 1 184 ? -42.247 7.385 10.769 1.00 54.91 184 VAL A CA 1
ATOM 1378 C C . VAL A 1 184 ? -42.886 8.010 12.015 1.00 54.91 184 VAL A C 1
ATOM 1380 O O . VAL A 1 184 ? -43.184 7.339 12.990 1.00 54.91 184 VAL A O 1
ATOM 1383 N N . GLY A 1 185 ? -43.074 9.333 11.984 1.00 51.19 185 GLY A N 1
ATOM 1384 C CA . GLY A 1 185 ? -44.025 10.070 12.830 1.00 51.19 185 GLY A CA 1
ATOM 1385 C C . GLY A 1 185 ? -43.947 9.845 14.347 1.00 51.19 185 GLY A C 1
ATOM 1386 O O . GLY A 1 185 ? -44.710 9.063 14.903 1.00 51.19 185 GLY A O 1
ATOM 1387 N N . GLY A 1 186 ? -43.137 10.635 15.058 1.00 45.81 186 GLY A N 1
ATOM 1388 C CA . GLY A 1 186 ? -43.178 10.613 16.522 1.00 45.81 186 GLY A CA 1
ATOM 1389 C C . GLY A 1 186 ? -42.319 11.665 17.207 1.00 45.81 186 GLY A C 1
ATOM 1390 O O . GLY A 1 186 ? -41.207 11.386 17.644 1.00 45.81 186 GLY A O 1
ATOM 1391 N N . ALA A 1 187 ? -42.863 12.870 17.384 1.00 49.00 187 ALA A N 1
ATOM 1392 C CA . ALA A 1 187 ? -42.381 13.807 18.394 1.00 49.00 187 ALA A CA 1
ATOM 1393 C C . ALA A 1 187 ? -42.698 13.229 19.787 1.00 49.00 187 ALA A C 1
ATOM 1395 O O . ALA A 1 187 ? -43.793 13.421 20.308 1.00 49.00 187 ALA A O 1
ATOM 1396 N N . GLY A 1 188 ? -41.775 12.465 20.377 1.00 46.59 188 GLY A N 1
ATOM 1397 C CA . GLY A 1 188 ? -42.074 11.787 21.638 1.00 46.59 188 GLY A CA 1
ATOM 1398 C C . GLY A 1 188 ? -40.904 11.056 22.285 1.00 46.59 188 GLY A C 1
ATOM 1399 O O . GLY A 1 188 ? -40.870 9.835 22.316 1.00 46.59 188 GLY A O 1
ATOM 1400 N N . SER A 1 189 ? -39.971 11.820 22.852 1.00 42.56 189 SER A N 1
ATOM 1401 C CA . SER A 1 189 ? -39.353 11.619 24.178 1.00 42.56 189 SER A CA 1
ATOM 1402 C C . SER A 1 189 ? -37.870 11.992 24.162 1.00 42.56 189 SER A C 1
ATOM 1404 O O . SER A 1 189 ? -37.021 11.333 23.572 1.00 42.56 189 SER A O 1
ATOM 1406 N N . VAL A 1 190 ? -37.546 13.068 24.880 1.00 44.25 190 VAL A N 1
ATOM 1407 C CA . VAL A 1 190 ? -36.176 13.522 25.169 1.00 44.25 190 VAL A CA 1
ATOM 1408 C C . VAL A 1 190 ? -35.583 12.662 26.300 1.00 44.25 190 VAL A C 1
ATOM 1410 O O . VAL A 1 190 ? -35.007 13.158 27.267 1.00 44.25 190 VAL A O 1
ATOM 1413 N N . GLY A 1 191 ? -35.777 11.343 26.227 1.00 48.81 191 GLY A N 1
ATOM 1414 C CA . GLY A 1 191 ? -35.032 10.402 27.052 1.00 48.81 191 GLY A CA 1
ATOM 1415 C C . GLY A 1 191 ? -33.604 10.359 26.525 1.00 48.81 191 GLY A C 1
ATOM 1416 O O . GLY A 1 191 ? -33.414 10.250 25.317 1.00 48.81 191 GLY A O 1
ATOM 1417 N N . ARG A 1 192 ? -32.600 10.478 27.404 1.00 56.50 192 ARG A N 1
ATOM 1418 C CA . ARG A 1 192 ? -31.172 10.331 27.066 1.00 56.50 192 ARG A CA 1
ATOM 1419 C C . ARG A 1 192 ? -30.924 8.963 26.414 1.00 56.50 192 ARG A C 1
ATOM 1421 O O . ARG A 1 192 ? -30.544 8.012 27.092 1.00 56.50 192 ARG A O 1
ATOM 1428 N N . ARG A 1 193 ? -31.163 8.843 25.108 1.00 68.31 193 ARG A N 1
ATOM 1429 C CA . ARG A 1 193 ? -30.842 7.647 24.330 1.00 68.31 193 ARG A CA 1
ATOM 1430 C C . ARG A 1 193 ? -29.326 7.628 24.170 1.00 68.31 193 ARG A C 1
ATOM 1432 O O . ARG A 1 193 ? -28.730 8.579 23.667 1.00 68.31 193 ARG A O 1
ATOM 1439 N N . ALA A 1 194 ? -28.702 6.574 24.685 1.00 76.56 194 ALA A N 1
ATOM 1440 C CA . ALA A 1 194 ? -27.292 6.308 24.446 1.00 76.56 194 ALA A CA 1
ATOM 1441 C C . ALA A 1 194 ? -27.022 6.238 22.932 1.00 76.56 194 ALA A C 1
ATOM 1443 O O . ALA A 1 194 ? -27.898 5.808 22.185 1.00 76.56 194 ALA A O 1
ATOM 1444 N N . ASP A 1 195 ? -25.830 6.660 22.486 1.00 86.50 195 ASP A N 1
ATOM 1445 C CA . ASP A 1 195 ? -25.441 6.614 21.065 1.00 86.50 195 ASP A CA 1
ATOM 1446 C C . ASP A 1 195 ? -25.595 5.166 20.542 1.00 86.50 195 ASP A C 1
ATOM 1448 O O . ASP A 1 195 ? -24.856 4.291 21.012 1.00 86.50 195 ASP A O 1
ATOM 1452 N N . PRO A 1 196 ? -26.533 4.886 19.611 1.00 87.19 196 PRO A N 1
ATOM 1453 C CA . PRO A 1 196 ? -26.840 3.525 19.165 1.00 87.19 196 PRO A CA 1
ATOM 1454 C C . PRO A 1 196 ? -25.629 2.857 18.507 1.00 87.19 196 PRO A C 1
ATOM 1456 O O . PRO A 1 196 ? -25.373 1.676 18.747 1.00 87.19 196 PRO A O 1
ATOM 1459 N N . ARG A 1 197 ? -24.804 3.639 17.790 1.00 91.12 197 ARG A N 1
ATOM 1460 C CA . ARG A 1 197 ? -23.531 3.172 17.217 1.00 91.12 197 ARG A CA 1
ATOM 1461 C C . ARG A 1 197 ? -22.610 2.651 18.308 1.00 91.12 197 ARG A C 1
ATOM 1463 O O . ARG A 1 197 ? -22.012 1.586 18.204 1.00 91.12 197 ARG A O 1
ATOM 1470 N N . GLY A 1 198 ? -22.516 3.433 19.375 1.00 90.62 198 GLY A N 1
ATOM 1471 C CA . GLY A 1 198 ? -21.695 3.133 20.530 1.00 90.62 198 GLY A CA 1
ATOM 1472 C C . GLY A 1 198 ? -22.135 1.901 21.302 1.00 90.62 198 GLY A C 1
ATOM 1473 O O . GLY A 1 198 ? -21.298 1.102 21.714 1.00 90.62 198 GLY A O 1
ATOM 1474 N N . VAL A 1 199 ? -23.446 1.741 21.494 1.00 91.00 199 VAL A N 1
ATOM 1475 C CA . VAL A 1 199 ? -24.020 0.567 22.163 1.00 91.00 199 VAL A CA 1
ATOM 1476 C C . VAL A 1 199 ? -23.720 -0.702 21.365 1.00 91.00 199 VAL A C 1
ATOM 1478 O O . VAL A 1 199 ? -23.228 -1.673 21.940 1.00 91.00 199 VAL A O 1
ATOM 1481 N N . ALA A 1 200 ? -23.950 -0.681 20.050 1.00 91.62 200 ALA A N 1
ATOM 1482 C CA . ALA A 1 200 ? -23.695 -1.825 19.181 1.00 91.62 200 ALA A CA 1
ATOM 1483 C C . ALA A 1 200 ? -22.204 -2.197 19.133 1.00 91.62 200 ALA A C 1
ATOM 1485 O O . ALA A 1 200 ? -21.848 -3.359 19.335 1.00 91.62 200 ALA A O 1
ATOM 1486 N N . ALA A 1 201 ? -21.320 -1.206 18.983 1.00 89.88 201 ALA A N 1
ATOM 1487 C CA . ALA A 1 201 ? -19.875 -1.423 18.998 1.00 89.88 201 ALA A CA 1
ATOM 1488 C C . ALA A 1 201 ? -19.390 -2.037 20.323 1.00 89.88 201 ALA A C 1
ATOM 1490 O O . ALA A 1 201 ? -18.639 -3.013 20.325 1.00 89.88 201 ALA A O 1
ATOM 1491 N N . LEU A 1 202 ? -19.859 -1.520 21.466 1.00 90.25 202 LEU A N 1
ATOM 1492 C CA . LEU A 1 202 ? -19.528 -2.082 22.779 1.00 90.25 202 LEU A CA 1
ATOM 1493 C C . LEU A 1 202 ? -20.057 -3.505 22.957 1.00 90.25 202 LEU A C 1
ATOM 1495 O O . LEU A 1 202 ? -19.407 -4.300 23.632 1.00 90.25 202 LEU A O 1
ATOM 1499 N N . ALA A 1 203 ? -21.209 -3.841 22.375 1.00 89.25 203 ALA A N 1
ATOM 1500 C CA . ALA A 1 203 ? -21.746 -5.194 22.432 1.00 89.25 203 ALA A CA 1
ATOM 1501 C C . ALA A 1 203 ? -20.854 -6.187 21.670 1.00 89.25 203 ALA A C 1
ATOM 1503 O O . ALA A 1 203 ? -20.619 -7.288 22.165 1.00 89.25 203 ALA A O 1
ATOM 1504 N N . VAL A 1 204 ? -20.321 -5.801 20.508 1.00 88.19 204 VAL A N 1
ATOM 1505 C CA . VAL A 1 204 ? -19.377 -6.630 19.737 1.00 88.19 204 VAL A CA 1
ATOM 1506 C C . VAL A 1 204 ? -18.072 -6.818 20.504 1.00 88.19 204 VAL A C 1
ATOM 1508 O O . VAL A 1 204 ? -17.658 -7.946 20.765 1.00 88.19 204 VAL A O 1
ATOM 1511 N N . VAL A 1 205 ? -17.460 -5.717 20.938 1.00 85.69 205 VAL A N 1
ATOM 1512 C CA . VAL A 1 205 ? -16.167 -5.742 21.636 1.00 85.69 205 VAL A CA 1
ATOM 1513 C C . VAL A 1 205 ? -16.282 -6.421 23.008 1.00 85.69 205 VAL A C 1
ATOM 1515 O O . VAL A 1 205 ? -15.382 -7.136 23.439 1.00 85.69 205 VAL A O 1
ATOM 1518 N N . GLY A 1 206 ? -17.416 -6.252 23.693 1.00 76.56 206 GLY A N 1
ATOM 1519 C CA . GLY A 1 206 ? -17.690 -6.866 24.991 1.00 76.56 206 GLY A CA 1
ATOM 1520 C C . GLY A 1 206 ? -17.956 -8.374 24.929 1.00 76.56 206 GLY A C 1
ATOM 1521 O O . GLY A 1 206 ? -17.644 -9.077 25.891 1.00 76.56 206 GLY A O 1
ATOM 1522 N N . LYS A 1 207 ? -18.484 -8.896 23.810 1.00 70.44 207 LYS A N 1
ATOM 1523 C CA . LYS A 1 207 ? -18.742 -10.337 23.620 1.00 70.44 207 LYS A CA 1
ATOM 1524 C C . LYS A 1 207 ? -17.461 -11.170 23.530 1.00 70.44 207 LYS A C 1
ATOM 1526 O O . LYS A 1 207 ? -17.479 -12.311 23.984 1.00 70.44 207 LYS A O 1
ATOM 1531 N N . GLY A 1 208 ? -16.345 -10.594 23.073 1.00 56.31 208 GLY A N 1
ATOM 1532 C CA . GLY A 1 208 ? -15.027 -11.242 23.162 1.00 56.31 208 GLY A CA 1
ATOM 1533 C C . GLY A 1 208 ? -14.575 -11.512 24.608 1.00 56.31 208 GLY A C 1
ATOM 1534 O O . GLY A 1 208 ? -13.794 -12.413 24.868 1.00 56.31 208 GLY A O 1
ATOM 1535 N N . GLY A 1 209 ? -15.125 -10.796 25.597 1.00 44.47 209 GLY A N 1
ATOM 1536 C CA . GLY A 1 209 ? -14.705 -10.891 27.001 1.00 44.47 209 GLY A CA 1
ATOM 1537 C C . GLY A 1 209 ? -15.535 -11.810 27.908 1.00 44.47 209 GLY A C 1
ATOM 1538 O O . GLY A 1 209 ? -15.224 -11.903 29.100 1.00 44.47 209 GLY A O 1
ATOM 1539 N N . ALA A 1 210 ? -16.598 -12.452 27.409 1.00 41.28 210 ALA A N 1
ATOM 1540 C CA . ALA A 1 210 ? -17.559 -13.176 28.255 1.00 41.28 210 ALA A CA 1
ATOM 1541 C C . ALA A 1 210 ? -17.170 -14.637 28.570 1.00 41.28 210 ALA A C 1
ATOM 1543 O O . ALA A 1 210 ? -17.719 -15.220 29.504 1.00 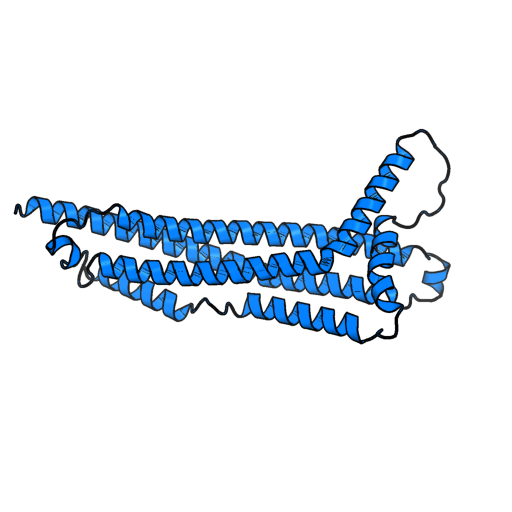41.28 210 ALA A O 1
ATOM 1544 N N . GLY A 1 211 ? -16.196 -15.217 27.860 1.00 38.34 211 GLY A N 1
ATOM 1545 C CA . GLY A 1 211 ? -15.698 -16.575 28.102 1.00 38.34 211 GLY A CA 1
ATOM 1546 C C . GLY A 1 211 ? -14.239 -16.591 28.550 1.00 38.34 211 GLY A C 1
ATOM 1547 O O . GLY A 1 211 ? -13.356 -16.662 27.713 1.00 38.34 211 GLY A O 1
ATOM 1548 N N . GLY A 1 212 ? -13.966 -16.515 29.858 1.00 34.97 212 GLY A N 1
ATOM 1549 C CA . GLY A 1 212 ? -12.711 -16.977 30.491 1.00 34.97 212 GLY A CA 1
ATOM 1550 C C . GLY A 1 212 ? -11.349 -16.372 30.077 1.00 34.97 212 GLY A C 1
ATOM 1551 O O . GLY A 1 212 ? -10.370 -16.627 30.769 1.00 34.97 212 GLY A O 1
ATOM 1552 N N . GLY A 1 213 ? -11.251 -15.556 29.022 1.00 41.91 213 GLY A N 1
ATOM 1553 C CA . GLY A 1 213 ? -9.990 -15.139 28.386 1.00 41.91 213 GLY A CA 1
ATOM 1554 C C . GLY A 1 213 ? -9.708 -13.633 28.405 1.00 41.91 213 GLY A C 1
ATOM 1555 O O . GLY A 1 213 ? -9.126 -13.112 27.460 1.00 41.91 213 GLY A O 1
ATOM 1556 N N . LYS A 1 214 ? -10.103 -12.911 29.466 1.00 51.56 214 LYS A N 1
ATOM 1557 C CA . LYS A 1 214 ? -10.056 -11.428 29.563 1.00 51.56 214 LYS A CA 1
ATOM 1558 C C . LYS A 1 214 ? -8.710 -10.758 29.236 1.00 51.56 214 LYS A C 1
ATOM 1560 O O . LYS A 1 214 ? -8.691 -9.560 28.973 1.00 51.56 214 LYS A O 1
ATOM 1565 N N . THR A 1 215 ? -7.598 -11.484 29.277 1.00 52.09 215 THR A N 1
ATOM 1566 C CA . THR A 1 215 ? -6.254 -10.979 28.953 1.00 52.09 215 THR A CA 1
ATOM 1567 C C . THR A 1 215 ? -5.723 -11.472 27.606 1.00 52.09 215 THR A C 1
ATOM 1569 O O . THR A 1 215 ? -4.816 -10.849 27.062 1.00 52.09 215 THR A O 1
ATOM 1572 N N . GLY A 1 216 ? -6.281 -12.553 27.052 1.00 58.25 216 GLY A N 1
ATOM 1573 C CA . GLY A 1 216 ? -5.805 -13.173 25.814 1.00 58.25 216 GLY A CA 1
ATOM 1574 C C . GLY A 1 216 ? -6.156 -12.359 24.573 1.00 58.25 216 GLY A C 1
ATOM 1575 O O . GLY A 1 216 ? -5.286 -12.110 23.745 1.00 58.25 216 GLY A O 1
ATOM 1576 N N . ASP A 1 217 ? -7.393 -11.872 24.480 1.00 69.50 217 ASP A N 1
ATOM 1577 C CA . ASP A 1 217 ? -7.882 -11.211 23.262 1.00 69.50 217 ASP A CA 1
ATOM 1578 C C . ASP A 1 217 ? -7.342 -9.788 23.086 1.00 69.50 217 ASP A C 1
ATOM 1580 O O . ASP A 1 217 ? -6.969 -9.400 21.981 1.00 69.50 217 ASP A O 1
ATOM 1584 N N . ALA A 1 218 ? -7.220 -9.021 24.174 1.00 71.81 218 ALA A N 1
ATOM 1585 C CA . ALA A 1 218 ? -6.620 -7.688 24.118 1.00 71.81 218 ALA A CA 1
ATOM 1586 C C . ALA A 1 218 ? -5.114 -7.754 23.817 1.00 71.81 218 ALA A C 1
ATOM 1588 O O . ALA A 1 218 ? -4.604 -6.960 23.027 1.00 71.81 218 ALA A O 1
ATOM 1589 N N . LYS A 1 219 ? -4.409 -8.737 24.400 1.00 82.62 219 LYS A N 1
ATOM 1590 C CA . LYS A 1 219 ? -3.002 -8.992 24.080 1.00 82.62 219 LYS A CA 1
ATOM 1591 C C . LYS A 1 219 ? -2.846 -9.423 22.621 1.00 82.62 219 LYS A C 1
ATOM 1593 O O . LYS A 1 219 ? -2.016 -8.866 21.921 1.00 82.62 219 LYS A O 1
ATOM 1598 N N . ARG A 1 220 ? -3.705 -10.326 22.139 1.00 87.44 220 ARG A N 1
ATOM 1599 C CA . ARG A 1 220 ? -3.718 -10.762 20.738 1.00 87.44 220 ARG A CA 1
ATOM 1600 C C . ARG A 1 220 ? -3.946 -9.602 19.772 1.00 87.44 220 ARG A C 1
ATOM 1602 O O . ARG A 1 220 ? -3.252 -9.527 18.766 1.00 87.44 220 ARG A O 1
ATOM 1609 N N . LEU A 1 221 ? -4.890 -8.703 20.059 1.00 89.19 221 LEU A N 1
ATOM 1610 C CA . LEU A 1 221 ? -5.110 -7.516 19.230 1.00 89.19 221 LEU A CA 1
ATOM 1611 C C . LEU A 1 221 ? -3.866 -6.621 19.204 1.00 89.19 221 LEU A C 1
ATOM 1613 O O . LEU A 1 221 ? -3.464 -6.182 18.132 1.00 89.19 221 LEU A O 1
ATOM 1617 N N . SER A 1 222 ? -3.235 -6.391 20.359 1.00 90.81 222 SER A N 1
ATOM 1618 C CA . SER A 1 222 ? -1.975 -5.646 20.430 1.00 90.81 222 SER A CA 1
ATOM 1619 C C . SER A 1 222 ? -0.875 -6.312 19.602 1.00 90.81 222 SER A C 1
ATOM 1621 O O . SER A 1 222 ? -0.241 -5.634 18.802 1.00 90.81 222 SER A O 1
ATOM 1623 N N . ASP A 1 223 ? -0.684 -7.625 19.744 1.00 92.44 223 ASP A N 1
ATOM 1624 C CA . ASP A 1 223 ? 0.342 -8.388 19.025 1.00 92.44 223 ASP A CA 1
ATOM 1625 C C . ASP A 1 223 ? 0.109 -8.347 17.500 1.00 92.44 223 ASP A C 1
ATOM 1627 O O . ASP A 1 223 ? 1.056 -8.178 16.727 1.00 92.44 223 ASP A O 1
ATOM 1631 N N . LEU A 1 224 ? -1.151 -8.439 17.052 1.00 93.31 224 LEU A N 1
ATOM 1632 C CA . LEU A 1 224 ? -1.522 -8.306 15.638 1.00 93.31 224 LEU A CA 1
ATOM 1633 C C . LEU A 1 224 ? -1.257 -6.891 15.114 1.00 93.31 224 LEU A C 1
ATOM 1635 O O . LEU A 1 224 ? -0.623 -6.746 14.072 1.00 93.31 224 LEU A O 1
ATOM 1639 N N . CYS A 1 225 ? -1.674 -5.853 15.848 1.00 93.44 225 CYS A N 1
ATOM 1640 C CA . CYS A 1 225 ? -1.390 -4.464 15.489 1.00 93.44 225 CYS A CA 1
ATOM 1641 C C . CYS A 1 225 ? 0.118 -4.214 15.367 1.00 93.44 225 CYS A C 1
ATOM 1643 O O . CYS A 1 225 ? 0.556 -3.638 14.376 1.00 93.44 225 CYS A O 1
ATOM 1645 N N . THR A 1 226 ? 0.915 -4.682 16.334 1.00 95.31 226 THR A N 1
ATOM 1646 C CA . THR A 1 226 ? 2.380 -4.582 16.284 1.00 95.31 226 THR A CA 1
ATOM 1647 C C . THR A 1 226 ? 2.933 -5.293 15.056 1.00 95.31 226 THR A C 1
ATOM 1649 O O . THR A 1 226 ? 3.707 -4.696 14.320 1.00 95.31 226 THR A O 1
ATOM 1652 N N . THR A 1 227 ? 2.497 -6.528 14.793 1.00 94.75 227 THR A N 1
ATOM 1653 C CA . THR A 1 227 ? 2.955 -7.308 13.634 1.00 94.75 227 THR A CA 1
ATOM 1654 C C . THR A 1 227 ? 2.674 -6.573 12.325 1.00 94.75 227 THR A C 1
ATOM 1656 O O . THR A 1 227 ? 3.565 -6.428 11.494 1.00 94.75 227 THR A O 1
ATOM 1659 N N . TYR A 1 228 ? 1.455 -6.070 12.143 1.00 93.75 228 TYR A N 1
ATOM 1660 C CA . TYR A 1 228 ? 1.059 -5.387 10.915 1.00 93.75 228 TYR A CA 1
ATOM 1661 C C . TYR A 1 228 ? 1.762 -4.040 10.726 1.00 93.75 228 TYR A C 1
ATOM 1663 O O . TYR A 1 228 ? 2.169 -3.725 9.610 1.00 93.75 228 TYR A O 1
ATOM 1671 N N . ILE A 1 229 ? 1.969 -3.278 11.805 1.00 94.69 229 ILE A N 1
ATOM 1672 C CA . ILE A 1 229 ? 2.784 -2.056 11.764 1.00 94.69 229 ILE A CA 1
ATOM 1673 C C . ILE A 1 229 ? 4.228 -2.397 11.388 1.00 94.69 229 ILE A C 1
ATOM 1675 O O . ILE A 1 229 ? 4.794 -1.742 10.520 1.00 94.69 229 ILE A O 1
ATOM 1679 N N . SER A 1 230 ? 4.817 -3.441 11.979 1.00 93.81 230 SER A N 1
ATOM 1680 C CA . SER A 1 230 ? 6.180 -3.864 11.646 1.00 93.81 230 SER A CA 1
ATOM 1681 C C . SER A 1 230 ? 6.315 -4.286 10.186 1.00 93.81 230 SER A C 1
ATOM 1683 O O . SER A 1 230 ? 7.271 -3.877 9.542 1.00 93.81 230 SER A O 1
ATOM 1685 N N . VAL A 1 231 ? 5.364 -5.052 9.642 1.00 94.44 231 VAL A N 1
ATOM 1686 C CA . VAL A 1 231 ? 5.379 -5.433 8.218 1.00 94.44 231 VAL A CA 1
ATOM 1687 C C . VAL A 1 231 ? 5.326 -4.200 7.319 1.00 94.44 231 VAL A C 1
ATOM 1689 O O . VAL A 1 231 ? 6.069 -4.135 6.347 1.00 94.44 231 VAL A O 1
ATOM 1692 N N . TRP A 1 232 ? 4.493 -3.211 7.651 1.00 95.06 232 TRP A N 1
ATOM 1693 C CA . TRP A 1 232 ? 4.419 -1.981 6.867 1.00 95.06 232 TRP A CA 1
ATOM 1694 C C . TRP A 1 232 ? 5.709 -1.156 6.948 1.00 95.06 232 TRP A C 1
ATOM 1696 O O . TRP A 1 232 ? 6.196 -0.706 5.916 1.00 95.06 232 TRP A O 1
ATOM 1706 N N . MET A 1 233 ? 6.258 -0.961 8.150 1.00 93.19 233 MET A N 1
ATOM 1707 C CA . MET A 1 233 ? 7.426 -0.099 8.374 1.00 93.19 233 MET A CA 1
ATOM 1708 C C . MET A 1 233 ? 8.739 -0.713 7.884 1.00 93.19 233 MET A C 1
ATOM 1710 O O . MET A 1 233 ? 9.629 0.012 7.459 1.00 93.19 233 MET A O 1
ATOM 1714 N N . LEU A 1 234 ? 8.892 -2.036 7.985 1.00 91.69 234 LEU A N 1
ATOM 1715 C CA . LEU A 1 234 ? 10.137 -2.709 7.605 1.00 91.69 234 LEU A CA 1
ATOM 1716 C C . LEU A 1 234 ? 10.297 -2.869 6.094 1.00 91.69 234 LEU A C 1
ATOM 1718 O O . LEU A 1 234 ? 11.390 -3.223 5.671 1.00 91.69 234 LEU A O 1
ATOM 1722 N N . ALA A 1 235 ? 9.227 -2.655 5.322 1.00 88.75 235 ALA A N 1
ATOM 1723 C CA . ALA A 1 235 ? 9.206 -2.778 3.869 1.00 88.75 235 ALA A CA 1
ATOM 1724 C C . ALA A 1 235 ? 9.989 -4.010 3.359 1.00 88.75 235 ALA A C 1
ATOM 1726 O O . ALA A 1 235 ? 11.003 -3.871 2.675 1.00 88.75 235 ALA A O 1
ATOM 1727 N N . PRO A 1 236 ? 9.581 -5.237 3.741 1.00 82.31 236 PRO A N 1
ATOM 1728 C CA . PRO A 1 236 ? 10.426 -6.434 3.681 1.00 82.31 236 PRO A CA 1
ATOM 1729 C C . PRO A 1 236 ? 10.892 -6.830 2.275 1.00 82.31 236 PRO A C 1
ATOM 1731 O O . PRO A 1 236 ? 11.756 -7.697 2.151 1.00 82.31 236 PRO A O 1
ATOM 1734 N N . TYR A 1 237 ? 10.303 -6.248 1.230 1.00 88.25 237 TYR A N 1
ATOM 1735 C CA . TYR A 1 237 ? 10.642 -6.526 -0.164 1.00 88.25 237 TYR A CA 1
ATOM 1736 C C . TYR A 1 237 ? 11.292 -5.341 -0.883 1.00 88.25 237 TYR A C 1
ATOM 1738 O O . TYR A 1 237 ? 11.655 -5.476 -2.053 1.00 88.25 237 TYR A O 1
ATOM 1746 N N . LEU A 1 238 ? 11.430 -4.194 -0.214 1.00 88.31 238 LEU A N 1
ATOM 1747 C CA . LEU A 1 238 ? 12.027 -2.996 -0.781 1.00 88.31 238 LEU A CA 1
ATOM 1748 C C . LEU A 1 238 ? 13.416 -2.764 -0.183 1.00 88.31 238 LEU A C 1
ATOM 1750 O O . LEU A 1 238 ? 13.571 -2.205 0.899 1.00 88.31 238 LEU A O 1
ATOM 1754 N N . GLU A 1 239 ? 14.442 -3.171 -0.925 1.00 91.44 239 GLU A N 1
ATOM 1755 C CA . GLU A 1 239 ? 15.829 -2.819 -0.626 1.00 91.44 239 GLU A CA 1
ATOM 1756 C C . GLU A 1 239 ? 16.162 -1.480 -1.304 1.00 91.44 239 GLU A C 1
ATOM 1758 O O . GLU A 1 239 ? 16.592 -1.443 -2.459 1.00 91.44 239 GLU A O 1
ATOM 1763 N N . ASP A 1 240 ? 15.932 -0.364 -0.603 1.00 87.25 240 ASP A N 1
ATOM 1764 C CA . ASP A 1 240 ? 16.127 0.988 -1.153 1.00 87.25 240 ASP A CA 1
ATOM 1765 C C . ASP A 1 240 ? 17.535 1.215 -1.713 1.00 87.25 240 ASP A C 1
ATOM 1767 O O . ASP A 1 240 ? 17.681 1.777 -2.798 1.00 87.25 240 ASP A O 1
ATOM 1771 N N . GLU A 1 241 ? 18.563 0.720 -1.020 1.00 90.12 241 GLU A N 1
ATOM 1772 C CA . GLU A 1 241 ? 19.956 0.811 -1.469 1.00 90.12 241 GLU A CA 1
ATOM 1773 C C . GLU A 1 241 ? 20.169 0.084 -2.803 1.00 90.12 241 GLU A C 1
ATOM 1775 O O . GLU A 1 241 ? 20.821 0.611 -3.703 1.00 90.12 241 GLU A O 1
ATOM 1780 N N . GLN A 1 242 ? 19.563 -1.094 -2.975 1.00 92.06 242 GLN A N 1
ATOM 1781 C CA . GLN A 1 242 ? 19.659 -1.866 -4.213 1.00 92.06 242 GLN A CA 1
ATOM 1782 C C . GLN A 1 242 ? 18.887 -1.192 -5.357 1.00 92.06 242 GLN A C 1
ATOM 1784 O O . GLN A 1 242 ? 19.371 -1.121 -6.490 1.00 92.06 242 GLN A O 1
ATOM 1789 N N . ALA A 1 243 ? 17.692 -0.661 -5.079 1.00 91.38 243 ALA A N 1
ATOM 1790 C CA . ALA A 1 243 ? 16.936 0.109 -6.062 1.00 91.38 243 ALA A CA 1
ATOM 1791 C C . ALA A 1 243 ? 17.719 1.355 -6.515 1.00 91.38 243 ALA A C 1
ATOM 1793 O O . ALA A 1 243 ? 17.756 1.671 -7.708 1.00 91.38 243 ALA A O 1
ATOM 1794 N N . GLU A 1 244 ? 18.380 2.042 -5.583 1.00 93.00 244 GLU A N 1
ATOM 1795 C CA . GLU A 1 244 ? 19.253 3.179 -5.871 1.00 93.00 244 GLU A CA 1
ATOM 1796 C C . GLU A 1 244 ? 20.494 2.788 -6.653 1.00 93.00 244 GLU A C 1
ATOM 1798 O O . GLU A 1 244 ? 20.835 3.493 -7.600 1.00 93.00 244 GLU A O 1
ATOM 1803 N N . GLU A 1 245 ? 21.119 1.657 -6.338 1.00 95.00 245 GLU A N 1
ATOM 1804 C CA . GLU A 1 245 ? 22.252 1.128 -7.093 1.00 95.00 245 GLU A CA 1
ATOM 1805 C C . GLU A 1 245 ? 21.862 0.878 -8.557 1.00 95.00 245 GLU A C 1
ATOM 1807 O O . GLU A 1 245 ? 22.548 1.331 -9.476 1.00 95.00 245 GLU A O 1
ATOM 1812 N N . PHE A 1 246 ? 20.716 0.235 -8.808 1.00 94.12 246 PHE A N 1
ATOM 1813 C CA . PHE A 1 246 ? 20.246 -0.033 -10.171 1.00 94.12 246 PHE A CA 1
ATOM 1814 C C . PHE A 1 246 ? 19.945 1.250 -10.952 1.00 94.12 246 PHE A C 1
ATOM 1816 O O . PHE A 1 246 ? 20.341 1.381 -12.115 1.00 94.12 246 PHE A O 1
ATOM 1823 N N . LEU A 1 247 ? 19.264 2.214 -10.329 1.00 94.75 247 LEU A N 1
ATOM 1824 C CA . LEU A 1 247 ? 18.948 3.499 -10.959 1.00 94.75 247 LEU A CA 1
ATOM 1825 C C . LEU A 1 247 ? 20.183 4.398 -11.111 1.00 94.75 247 LEU A C 1
ATOM 1827 O O . LEU A 1 247 ? 20.267 5.170 -12.073 1.00 94.75 247 LEU A O 1
ATOM 1831 N N . GLY A 1 248 ? 21.125 4.301 -10.177 1.00 94.81 248 GLY A N 1
ATOM 1832 C CA . GLY A 1 248 ? 22.424 4.958 -10.199 1.00 94.81 248 GLY A CA 1
ATOM 1833 C C . GLY A 1 248 ? 23.254 4.459 -11.370 1.00 94.81 248 GLY A C 1
ATOM 1834 O O . GLY A 1 248 ? 23.650 5.264 -12.207 1.00 94.81 248 GLY A O 1
ATOM 1835 N N . ALA A 1 249 ? 23.380 3.140 -11.524 1.00 94.56 249 ALA A N 1
ATOM 1836 C CA . ALA A 1 249 ? 24.121 2.519 -12.617 1.00 94.56 249 ALA A CA 1
ATOM 1837 C C . ALA A 1 249 ? 23.586 2.934 -14.003 1.00 94.56 249 ALA A C 1
ATOM 1839 O O . ALA A 1 249 ? 24.364 3.255 -14.902 1.00 94.56 249 ALA A O 1
ATOM 1840 N N . ILE A 1 250 ? 22.258 2.992 -14.186 1.00 94.88 250 ILE A N 1
ATOM 1841 C CA . ILE A 1 250 ? 21.664 3.500 -15.439 1.00 94.88 250 ILE A CA 1
ATOM 1842 C C . ILE A 1 250 ? 21.954 5.000 -15.608 1.00 94.88 250 ILE A C 1
ATOM 1844 O O . ILE A 1 250 ? 22.287 5.450 -16.704 1.00 94.88 250 ILE A O 1
ATOM 1848 N N . GLY A 1 251 ? 21.831 5.785 -14.533 1.00 94.62 251 GLY A N 1
ATOM 1849 C CA . GLY A 1 251 ? 22.109 7.221 -14.546 1.00 94.62 251 GLY A CA 1
ATOM 1850 C C . GLY A 1 251 ? 23.558 7.553 -14.916 1.00 94.62 251 GLY A C 1
ATOM 1851 O O . GLY A 1 251 ? 23.792 8.451 -15.722 1.00 94.62 251 GLY A O 1
ATOM 1852 N N . GLU A 1 252 ? 24.523 6.809 -14.386 1.00 94.75 252 GLU A N 1
ATOM 1853 C CA . GLU A 1 252 ? 25.950 6.951 -14.692 1.00 94.75 252 GLU A CA 1
ATOM 1854 C C . GLU A 1 252 ? 26.264 6.591 -16.150 1.00 94.75 252 GLU A C 1
ATOM 1856 O O . GLU A 1 252 ? 27.007 7.314 -16.825 1.00 94.75 252 GLU A O 1
ATOM 1861 N N . ASP A 1 253 ? 25.640 5.530 -16.676 1.00 93.38 253 ASP A N 1
ATOM 1862 C CA . ASP A 1 253 ? 25.770 5.140 -18.086 1.00 93.38 253 ASP A CA 1
ATOM 1863 C C . ASP A 1 253 ? 25.228 6.223 -19.031 1.00 93.38 253 ASP A C 1
ATOM 1865 O O . ASP A 1 253 ? 25.766 6.429 -20.120 1.00 93.38 253 ASP A O 1
ATOM 1869 N N . MET A 1 254 ? 24.183 6.941 -18.600 1.00 92.94 254 MET A N 1
ATOM 1870 C CA . MET A 1 254 ? 23.569 8.043 -19.343 1.00 92.94 254 MET A CA 1
ATOM 1871 C C . MET A 1 254 ? 24.395 9.335 -19.339 1.00 92.94 254 MET A C 1
ATOM 1873 O O . MET A 1 254 ? 24.351 10.056 -20.333 1.00 92.94 254 MET A O 1
ATOM 1877 N N . VAL A 1 255 ? 25.078 9.662 -18.234 1.00 87.44 255 VAL A N 1
ATOM 1878 C CA . VAL A 1 255 ? 25.879 10.898 -18.079 1.00 87.44 255 VAL A CA 1
ATOM 1879 C C . VAL A 1 255 ? 27.234 10.786 -18.772 1.00 87.44 255 VAL A C 1
ATOM 1881 O O . VAL A 1 255 ? 27.771 11.782 -19.248 1.00 87.44 255 VAL A O 1
ATOM 1884 N N . SER A 1 256 ? 27.775 9.574 -18.869 1.00 70.38 256 SER A N 1
ATOM 1885 C CA . SER A 1 256 ? 29.070 9.308 -19.503 1.00 70.38 256 SER A CA 1
ATOM 1886 C C . SER A 1 256 ? 29.041 9.380 -21.044 1.00 70.38 256 SER A C 1
ATOM 1888 O O . SER A 1 256 ? 30.017 8.993 -21.686 1.00 70.38 256 SER A O 1
ATOM 1890 N N . PHE A 1 257 ? 27.937 9.843 -21.648 1.00 55.28 257 PHE A N 1
ATOM 1891 C CA . PHE A 1 257 ? 27.669 9.857 -23.093 1.00 55.28 257 PHE A CA 1
ATOM 1892 C C . PHE A 1 257 ? 27.259 11.247 -23.594 1.00 55.28 257 PHE A C 1
ATOM 1894 O O . PHE A 1 257 ? 27.789 11.660 -24.650 1.00 55.28 257 PHE A O 1
#

InterPro domains:
  IPR029159 Ribosome biogenesis protein C1orf109-like [PF15011] (13-110)